Protein AF-0000000077127146 (afdb_homodimer)

Solvent-accessible surface area (backbone atoms only — not comparable to full-atom values): 12017 Å² total; per-residue (Å²): 137,88,63,46,54,37,25,29,30,29,25,38,45,61,79,62,46,81,79,39,75,65,39,70,73,31,48,22,35,30,45,26,18,51,72,52,33,74,74,42,70,41,40,28,31,21,40,48,42,69,84,71,49,92,90,61,68,54,77,29,44,38,78,46,56,24,92,69,38,70,48,94,49,59,27,28,37,33,38,68,53,30,28,45,38,14,41,83,78,22,46,75,46,76,64,45,45,59,49,69,74,52,49,55,49,44,51,53,13,40,28,55,31,42,61,100,136,89,63,46,55,38,25,28,29,29,26,39,44,61,77,64,47,81,80,40,75,67,40,69,72,32,47,23,36,29,45,24,18,52,73,52,33,74,73,41,70,42,39,29,30,22,41,47,42,70,88,70,50,92,91,61,67,53,75,29,43,37,78,46,56,24,91,68,38,69,46,92,50,57,25,28,37,33,37,69,54,30,28,44,38,14,43,83,77,22,45,76,46,76,64,46,45,57,50,69,76,53,48,55,50,44,52,53,10,40,28,56,31,40,60,100

Secondary structure (DSSP, 8-state):
----TTEEEEE---S--TTS---TTEEEEE-S-HHHHHH-SEEEEEEEES---TT---TTEEEE-GGGSS-SS-EEEEGGG-EEEEHHHHEEEEEEE--HHHHHHHHHHHHHHHT-/----TTEEEEE---S--TTS---TTEEEEE-S-HHHHHH-SEEEEEEEES---TT---TTEEEE-GGGSS-SS-EEEEGGG-EEEEHHHHEEEEEEE--HHHHHHHHHHHHHHHT-

Nearest PDB structures (foldseek):
  6l29-assembly1_B  TM=9.236E-01  e=1.640E-09  Mycobacterium tuberculosis
  7du5-assembly1_A  TM=8.954E-01  e=6.652E-10  Mycobacterium tuberculosis H37Rv
  5hk3-assembly1_A  TM=9.035E-01  e=4.278E-09  Mycobacterium tuberculosis H37Rv
  6kyt-assembly1_A  TM=8.870E-01  e=7.955E-09  Mycobacterium tuberculosis H37Rv
  6kyt-assembly2_E  TM=8.595E-01  e=7.107E-09  Mycobacterium tuberculosis H37Rv

Sequence (232 aa):
MQVRRGDIVIVDLSPTKGSEQQGTNRPCVVIQNDVGNRNSPTTIIAPFTKQYNPDNTYPFEVEVLASNTSLNQDSVADLSQIRVVDINKGVKTNIGSVPSARMAKIDTAIKTSLGLMQVRRGDIVIVDLSPTKGSEQQGTNRPCVVIQNDVGNRNSPTTIIAPFTKQYNPDNTYPFEVEVLASNTSLNQDSVADLSQIRVVDINKGVKTNIGSVPSARMAKIDTAIKTSLGL

Structure (mmCIF, N/CA/C/O backbone):
data_AF-0000000077127146-model_v1
#
loop_
_entity.id
_entity.type
_entity.pdbx_description
1 polymer 'mRNA interferase MazF'
#
loop_
_atom_site.group_PDB
_atom_site.id
_atom_site.type_symbol
_atom_site.label_atom_id
_atom_site.label_alt_id
_atom_site.label_comp_id
_atom_site.label_asym_id
_atom_site.label_entity_id
_atom_site.label_seq_id
_atom_site.pdbx_PDB_ins_code
_atom_site.Cartn_x
_atom_site.Cartn_y
_atom_site.Cartn_z
_atom_site.occupancy
_atom_site.B_iso_or_equiv
_atom_site.auth_seq_id
_atom_site.auth_comp_id
_atom_site.auth_asym_id
_atom_site.auth_atom_id
_atom_site.pdbx_PDB_model_num
ATOM 1 N N . MET A 1 1 ? -3.678 17.766 -9.977 1 86.12 1 MET A N 1
ATOM 2 C CA . MET A 1 1 ? -2.924 18.172 -8.789 1 86.12 1 MET A CA 1
ATOM 3 C C . MET A 1 1 ? -1.6 17.422 -8.711 1 86.12 1 MET A C 1
ATOM 5 O O . MET A 1 1 ? -1.514 16.25 -9.125 1 86.12 1 MET A O 1
ATOM 9 N N . GLN A 1 2 ? -0.568 18.062 -8.242 1 90.56 2 GLN A N 1
ATOM 10 C CA . GLN A 1 2 ? 0.726 17.406 -8.062 1 90.56 2 GLN A CA 1
ATOM 11 C C . GLN A 1 2 ? 0.94 17.016 -6.602 1 90.56 2 GLN A C 1
ATOM 13 O O . GLN A 1 2 ? 0.609 17.766 -5.688 1 90.56 2 GLN A O 1
ATOM 18 N N . VAL A 1 3 ? 1.374 15.75 -6.375 1 98.25 3 VAL A N 1
ATOM 19 C CA . VAL A 1 3 ? 1.693 15.305 -5.02 1 98.25 3 VAL A CA 1
ATOM 20 C C . VAL A 1 3 ? 3.164 14.898 -4.941 1 98.25 3 VAL A C 1
ATOM 22 O O . VAL A 1 3 ? 3.758 14.492 -5.945 1 98.25 3 VAL A O 1
ATOM 25 N N . ARG A 1 4 ? 3.715 15.141 -3.787 1 98.75 4 ARG A N 1
ATOM 26 C CA . ARG A 1 4 ? 5.086 14.742 -3.498 1 98.75 4 ARG A CA 1
ATOM 27 C C . ARG A 1 4 ? 5.152 13.875 -2.246 1 98.75 4 ARG A C 1
ATOM 29 O O . ARG A 1 4 ? 4.312 14 -1.353 1 98.75 4 ARG A O 1
ATOM 36 N N . ARG A 1 5 ? 6.211 13.016 -2.266 1 98.88 5 ARG A N 1
ATOM 37 C CA . ARG A 1 5 ? 6.43 12.211 -1.07 1 98.88 5 ARG A CA 1
ATOM 38 C C . ARG A 1 5 ? 6.578 13.086 0.166 1 98.88 5 ARG A C 1
ATOM 40 O O . ARG A 1 5 ? 7.297 14.094 0.139 1 98.88 5 ARG A O 1
ATOM 47 N N . GLY A 1 6 ? 5.848 12.742 1.196 1 98.88 6 GLY A N 1
ATOM 48 C CA . GLY A 1 6 ? 5.867 13.508 2.43 1 98.88 6 GLY A CA 1
ATOM 49 C C . GLY A 1 6 ? 4.715 14.492 2.537 1 98.88 6 GLY A C 1
ATOM 50 O O . GLY A 1 6 ? 4.449 15.031 3.613 1 98.88 6 GLY A O 1
ATOM 51 N N . ASP A 1 7 ? 4.02 14.797 1.418 1 98.88 7 ASP A N 1
ATOM 52 C CA . ASP A 1 7 ? 2.855 15.672 1.476 1 98.88 7 ASP A CA 1
ATOM 53 C C . ASP A 1 7 ? 1.773 15.086 2.381 1 98.88 7 ASP A C 1
ATOM 55 O O . ASP A 1 7 ? 1.595 13.867 2.439 1 98.88 7 ASP A O 1
ATOM 59 N N . ILE A 1 8 ? 1.116 15.969 3.08 1 98.88 8 ILE A N 1
ATOM 60 C CA . ILE A 1 8 ? -0.132 15.617 3.746 1 98.88 8 ILE A CA 1
ATOM 61 C C . ILE A 1 8 ? -1.315 15.984 2.854 1 98.88 8 ILE A C 1
ATOM 63 O O . ILE A 1 8 ? -1.508 17.156 2.516 1 98.88 8 ILE A O 1
ATOM 67 N N . VAL A 1 9 ? -2.129 15.031 2.504 1 98.88 9 VAL A N 1
ATOM 68 C CA . VAL A 1 9 ? -3.258 15.234 1.603 1 98.88 9 VAL A CA 1
ATOM 69 C C . VAL A 1 9 ? -4.543 14.75 2.264 1 98.88 9 VAL A C 1
ATOM 71 O O . VAL A 1 9 ? -4.512 13.836 3.098 1 98.88 9 VAL A O 1
ATOM 74 N N . ILE A 1 10 ? -5.648 15.367 1.905 1 98.81 10 ILE A N 1
ATOM 75 C CA . ILE A 1 10 ? -6.965 14.906 2.326 1 98.81 10 ILE A CA 1
ATOM 76 C C . ILE A 1 10 ? -7.535 13.953 1.275 1 98.81 10 ILE A C 1
ATOM 78 O O . ILE A 1 10 ? -7.633 14.305 0.097 1 98.81 10 ILE A O 1
ATOM 82 N N . VAL A 1 11 ? -7.895 12.805 1.737 1 98.75 11 VAL A N 1
ATOM 83 C CA . VAL A 1 11 ? -8.266 11.758 0.789 1 98.75 11 VAL A CA 1
ATOM 84 C C . VAL A 1 11 ? -9.656 11.219 1.129 1 98.75 11 VAL A C 1
ATOM 86 O O . VAL A 1 11 ? -10 11.07 2.303 1 98.75 11 VAL A O 1
ATOM 89 N N . ASP A 1 12 ? -10.438 10.953 0.098 1 97.94 12 ASP A N 1
ATOM 90 C CA . ASP A 1 12 ? -11.656 10.156 0.227 1 97.94 12 ASP A CA 1
ATOM 91 C C . ASP A 1 12 ? -11.336 8.664 0.144 1 97.94 12 ASP A C 1
ATOM 93 O O . ASP A 1 12 ? -11.164 8.117 -0.949 1 97.94 12 ASP A O 1
ATOM 97 N N . LEU A 1 13 ? -11.336 7.961 1.297 1 97.44 13 LEU A N 1
ATOM 98 C CA . LEU A 1 13 ? -10.93 6.559 1.34 1 97.44 13 LEU A CA 1
ATOM 99 C C . LEU A 1 13 ? -12.109 5.645 1.013 1 97.44 13 LEU A C 1
ATOM 101 O O . LEU A 1 13 ? -11.93 4.434 0.843 1 97.44 13 LEU A O 1
ATOM 105 N N . SER A 1 14 ? -13.234 6.211 0.799 1 94.06 14 SER A N 1
ATOM 106 C CA . SER A 1 14 ? -14.422 5.391 0.581 1 94.06 14 SER A CA 1
ATOM 107 C C . SER A 1 14 ? -14.57 5.02 -0.891 1 94.06 14 SER A C 1
ATOM 109 O O . SER A 1 14 ? -14.219 5.805 -1.773 1 94.06 14 SER A O 1
ATOM 111 N N . PRO A 1 15 ? -15.234 3.863 -1.119 1 92.94 15 PRO A N 1
ATOM 112 C CA . PRO A 1 15 ? -15.68 2.857 -0.153 1 92.94 15 PRO A CA 1
ATOM 113 C C . PRO A 1 15 ? -14.539 1.944 0.312 1 92.94 15 PRO A C 1
ATOM 115 O O . PRO A 1 15 ? -13.484 1.897 -0.321 1 92.94 15 PRO A O 1
ATOM 118 N N . THR A 1 16 ? -14.602 1.34 1.421 1 94.56 16 THR A N 1
ATOM 119 C CA . THR A 1 16 ? -13.648 0.374 1.963 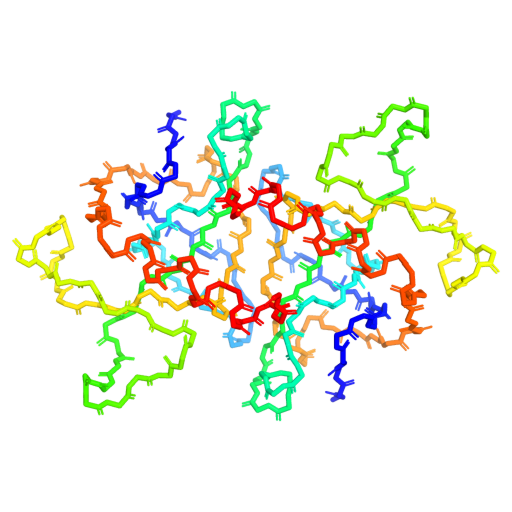1 94.56 16 THR A CA 1
ATOM 120 C C . THR A 1 16 ? -14.367 -0.884 2.438 1 94.56 16 THR A C 1
ATOM 122 O O . THR A 1 16 ? -15.602 -0.928 2.467 1 94.56 16 THR A O 1
ATOM 125 N N . LYS A 1 17 ? -13.688 -1.842 2.729 1 95.69 17 LYS A N 1
ATOM 126 C CA . LYS A 1 17 ? -14.219 -3.109 3.215 1 95.69 17 LYS A CA 1
ATOM 127 C C . LYS A 1 17 ? -13.688 -3.432 4.609 1 95.69 17 LYS A C 1
ATOM 129 O O . LYS A 1 17 ? -12.492 -3.311 4.863 1 95.69 17 LYS A O 1
ATOM 134 N N . GLY A 1 18 ? -14.609 -3.891 5.422 1 96.88 18 GLY A N 1
ATOM 135 C CA . GLY A 1 18 ? -14.219 -4.418 6.719 1 96.88 18 GLY A CA 1
ATOM 136 C C . GLY A 1 18 ? -13.328 -3.479 7.504 1 96.88 18 GLY A C 1
ATOM 137 O O . GLY A 1 18 ? -13.664 -2.307 7.695 1 96.88 18 GLY A O 1
ATOM 138 N N . SER A 1 19 ? -12.109 -3.949 7.848 1 97.81 19 SER A N 1
ATOM 139 C CA . SER A 1 19 ? -11.203 -3.238 8.75 1 97.81 19 SER A CA 1
ATOM 140 C C . SER A 1 19 ? -10.297 -2.287 7.977 1 97.81 19 SER A C 1
ATOM 142 O O . SER A 1 19 ? -9.359 -1.719 8.547 1 97.81 19 SER A O 1
ATOM 144 N N . GLU A 1 20 ? -10.367 -2.107 6.691 1 98.12 20 GLU A N 1
ATOM 145 C CA . GLU A 1 20 ? -9.68 -1.037 5.977 1 98.12 20 GLU A CA 1
ATOM 146 C C . GLU A 1 20 ? -10.086 0.334 6.504 1 98.12 20 GLU A C 1
ATOM 148 O O . GLU A 1 20 ? -11.281 0.603 6.688 1 98.12 20 GLU A O 1
ATOM 153 N N . GLN A 1 21 ? -9.125 1.13 6.723 1 97.75 21 GLN A N 1
ATOM 154 C CA . GLN A 1 21 ? -9.438 2.451 7.262 1 97.75 21 GLN A CA 1
ATOM 155 C C . GLN A 1 21 ? -10.305 3.248 6.289 1 97.75 21 GLN A C 1
ATOM 157 O O . GLN A 1 21 ? -10.062 3.236 5.078 1 97.75 21 GLN A O 1
ATOM 162 N N . GLN A 1 22 ? -11.258 3.945 6.82 1 95.81 22 GLN A N 1
ATOM 163 C CA . GLN A 1 22 ? -12.242 4.676 6.031 1 95.81 22 GLN A CA 1
ATOM 164 C C . GLN A 1 22 ? -12.211 6.168 6.352 1 95.81 22 GLN A C 1
ATOM 166 O O . GLN A 1 22 ? -11.453 6.602 7.223 1 95.81 22 GLN A O 1
ATOM 171 N N . GLY A 1 23 ? -13.086 6.922 5.617 1 95.38 23 GLY A N 1
ATOM 172 C CA . GLY A 1 23 ? -13.242 8.359 5.805 1 95.38 23 GLY A CA 1
ATOM 173 C C . GLY A 1 23 ? -13.219 9.133 4.5 1 95.38 23 GLY A C 1
ATOM 174 O O . GLY A 1 23 ? -12.344 8.914 3.656 1 95.38 23 GLY A O 1
ATOM 175 N N . THR A 1 24 ? -14.125 10.086 4.402 1 95.31 24 THR A N 1
ATOM 176 C CA . THR A 1 24 ? -14.234 10.844 3.164 1 95.31 24 THR A CA 1
ATOM 177 C C . THR A 1 24 ? -13.297 12.055 3.186 1 95.31 24 THR A C 1
ATOM 179 O O . THR A 1 24 ? -13.039 12.664 2.146 1 95.31 24 THR A O 1
ATOM 182 N N . ASN A 1 25 ? -12.797 12.406 4.297 1 97.44 25 ASN A N 1
ATOM 183 C CA . ASN A 1 25 ? -11.867 13.516 4.465 1 97.44 25 ASN A CA 1
ATOM 184 C C . ASN A 1 25 ? -10.695 13.125 5.371 1 97.44 25 ASN A C 1
ATOM 186 O O . ASN A 1 25 ? -10.383 13.844 6.32 1 97.44 25 ASN A O 1
ATOM 190 N N . ARG A 1 26 ? -10.062 12.125 5.035 1 98.31 26 ARG A N 1
ATOM 191 C CA . ARG A 1 26 ? -9.016 11.555 5.875 1 98.31 26 ARG A CA 1
ATOM 192 C C . ARG A 1 26 ? -7.648 12.125 5.512 1 98.31 26 ARG A C 1
ATOM 194 O O . ARG A 1 26 ? -7.227 12.047 4.355 1 98.31 26 ARG A O 1
ATOM 201 N N . PRO A 1 27 ? -6.945 12.75 6.465 1 98.75 27 PRO A N 1
ATOM 202 C CA . PRO A 1 27 ? -5.559 13.117 6.172 1 98.75 27 PRO A CA 1
ATOM 203 C C . PRO A 1 27 ? -4.652 11.906 5.969 1 98.75 27 PRO A C 1
ATOM 205 O O . PRO A 1 27 ? -4.754 10.922 6.707 1 98.75 27 PRO A O 1
ATOM 208 N N . CYS A 1 28 ? -3.789 11.93 4.996 1 98.94 28 CYS A N 1
ATOM 209 C CA . CYS A 1 28 ? -2.832 10.883 4.664 1 98.94 28 CYS A CA 1
ATOM 210 C C . CYS A 1 28 ? -1.472 11.477 4.316 1 98.94 28 CYS A C 1
ATOM 212 O O . CYS A 1 28 ? -1.381 12.625 3.891 1 98.94 28 CYS A O 1
ATOM 214 N N . VAL A 1 29 ? -0.513 10.742 4.527 1 98.94 29 VAL A N 1
ATOM 215 C CA . VAL A 1 29 ? 0.812 11.141 4.059 1 98.94 29 VAL A CA 1
ATOM 216 C C . VAL A 1 29 ? 1.152 10.383 2.777 1 98.94 29 VAL A C 1
ATOM 218 O O . VAL A 1 29 ? 0.926 9.172 2.684 1 98.94 29 VAL A O 1
ATOM 221 N N . VAL A 1 30 ? 1.628 11.102 1.795 1 99 30 VAL A N 1
ATOM 222 C CA . VAL A 1 30 ? 2.098 10.492 0.556 1 99 30 VAL A CA 1
ATOM 223 C C . VAL A 1 30 ? 3.439 9.797 0.793 1 99 30 VAL A C 1
ATOM 225 O O . VAL A 1 30 ? 4.387 10.43 1.272 1 99 30 VAL A O 1
ATOM 228 N N . ILE A 1 31 ? 3.49 8.508 0.367 1 98.94 31 ILE A N 1
ATOM 229 C CA . ILE A 1 31 ? 4.73 7.797 0.652 1 98.94 31 ILE A CA 1
ATOM 230 C C . ILE A 1 31 ? 5.316 7.234 -0.643 1 98.94 31 ILE A C 1
ATOM 232 O O . ILE A 1 31 ? 6.395 6.641 -0.638 1 98.94 31 ILE A O 1
ATOM 236 N N . GLN A 1 32 ? 4.688 7.383 -1.82 1 98.94 32 GLN A N 1
ATOM 237 C CA . GLN A 1 32 ? 5.242 7.008 -3.115 1 98.94 32 GLN A CA 1
ATOM 238 C C . GLN A 1 32 ? 6.402 7.918 -3.502 1 98.94 32 GLN A C 1
ATOM 240 O O . GLN A 1 32 ? 6.367 9.125 -3.236 1 98.94 32 GLN A O 1
ATOM 245 N N . ASN A 1 33 ? 7.391 7.34 -4.152 1 98.81 33 ASN A N 1
ATOM 246 C CA . ASN A 1 33 ? 8.516 8.148 -4.625 1 98.81 33 ASN A CA 1
ATOM 247 C C . ASN A 1 33 ? 8.055 9.211 -5.621 1 98.81 33 ASN A C 1
ATOM 249 O O . ASN A 1 33 ? 7.004 9.07 -6.242 1 98.81 33 ASN A O 1
ATOM 253 N N . ASP A 1 34 ? 8.922 10.219 -5.859 1 98.62 34 ASP A N 1
ATOM 254 C CA . ASP A 1 34 ? 8.469 11.383 -6.617 1 98.62 34 ASP A CA 1
ATOM 255 C C . ASP A 1 34 ? 8.555 11.117 -8.125 1 98.62 34 ASP A C 1
ATOM 257 O O . ASP A 1 34 ? 7.891 11.797 -8.914 1 98.62 34 ASP A O 1
ATOM 261 N N . VAL A 1 35 ? 9.445 10.273 -8.602 1 98.44 35 VAL A N 1
ATOM 262 C CA . VAL A 1 35 ? 9.414 9.891 -10.008 1 98.44 35 VAL A CA 1
ATOM 263 C C . VAL A 1 35 ? 8.055 9.289 -10.352 1 98.44 35 VAL A C 1
ATOM 265 O O . VAL A 1 35 ? 7.441 9.656 -11.359 1 98.44 35 VAL A O 1
ATOM 268 N N . GLY A 1 36 ? 7.535 8.328 -9.492 1 98.44 36 GLY A N 1
ATOM 269 C CA . GLY A 1 36 ? 6.199 7.781 -9.672 1 98.44 36 GLY A CA 1
ATOM 270 C C . GLY A 1 36 ? 5.109 8.828 -9.578 1 98.44 36 GLY A C 1
ATOM 271 O O . GLY A 1 36 ? 4.195 8.859 -10.406 1 98.44 36 GLY A O 1
ATOM 272 N N . ASN A 1 37 ? 5.219 9.672 -8.586 1 98.75 37 ASN A N 1
ATOM 273 C CA . ASN A 1 37 ? 4.211 10.711 -8.391 1 98.75 37 ASN A CA 1
ATOM 274 C C . ASN A 1 37 ? 4.098 11.617 -9.609 1 98.75 37 ASN A C 1
ATOM 276 O O . ASN A 1 37 ? 3.01 12.094 -9.938 1 98.75 37 ASN A O 1
ATOM 280 N N . ARG A 1 38 ? 5.137 11.859 -10.297 1 98 38 ARG A N 1
ATOM 281 C CA . ARG A 1 38 ? 5.145 12.758 -11.445 1 98 38 ARG A CA 1
ATOM 282 C C . ARG A 1 38 ? 4.613 12.062 -12.695 1 98 38 ARG A C 1
ATOM 284 O O . ARG A 1 38 ? 4.16 12.719 -13.633 1 98 38 ARG A O 1
ATOM 291 N N . ASN A 1 39 ? 4.668 10.773 -12.734 1 97.56 39 ASN A N 1
ATOM 292 C CA . ASN A 1 39 ? 4.438 10.086 -14 1 97.56 39 ASN A CA 1
ATOM 293 C C . ASN A 1 39 ? 3.225 9.164 -13.93 1 97.56 39 ASN A C 1
ATOM 295 O O . ASN A 1 39 ? 2.889 8.492 -14.906 1 97.56 39 ASN A O 1
ATOM 299 N N . SER A 1 40 ? 2.607 9.109 -12.836 1 97.94 40 SER A N 1
ATOM 300 C CA . SER A 1 40 ? 1.499 8.18 -12.641 1 97.94 40 SER A CA 1
ATOM 301 C C . SER A 1 40 ? 0.226 8.914 -12.234 1 97.94 40 SER A C 1
ATOM 303 O O . SER A 1 40 ? 0.284 9.938 -11.539 1 97.94 40 SER A O 1
ATOM 305 N N . PRO A 1 41 ? -0.878 8.406 -12.648 1 98.31 41 PRO A N 1
ATOM 306 C CA . PRO A 1 41 ? -2.15 8.977 -12.195 1 98.31 41 PRO A CA 1
ATOM 307 C C . PRO A 1 41 ? -2.508 8.57 -10.766 1 98.31 41 PRO A C 1
ATOM 309 O O . PRO A 1 41 ? -3.512 9.039 -10.227 1 98.31 41 PRO A O 1
ATOM 312 N N . THR A 1 42 ? -1.759 7.656 -10.125 1 98.69 42 THR A N 1
ATOM 313 C CA . THR A 1 42 ? -2.002 7.215 -8.758 1 98.69 42 THR A CA 1
ATOM 314 C C . THR A 1 42 ? -0.829 7.582 -7.855 1 98.69 42 THR A C 1
ATOM 316 O O . THR A 1 42 ? 0.232 7.98 -8.336 1 98.69 42 THR A O 1
ATOM 319 N N . THR A 1 43 ? -1.045 7.562 -6.613 1 98.94 43 THR A N 1
ATOM 320 C CA . THR A 1 43 ? -0.007 7.641 -5.594 1 98.94 43 THR A CA 1
ATOM 321 C C . THR A 1 43 ? -0.292 6.66 -4.457 1 98.94 43 THR A C 1
ATOM 323 O O . THR A 1 43 ? -1.379 6.082 -4.387 1 98.94 43 THR A O 1
ATOM 326 N N . ILE A 1 44 ? 0.679 6.41 -3.643 1 98.94 44 ILE A N 1
ATOM 327 C CA . ILE A 1 44 ? 0.52 5.547 -2.477 1 98.94 44 ILE A CA 1
ATOM 328 C C . ILE A 1 44 ? 0.554 6.391 -1.204 1 98.94 44 ILE A C 1
ATOM 330 O O . ILE A 1 44 ? 1.417 7.258 -1.05 1 98.94 44 ILE A O 1
ATOM 334 N N . ILE A 1 45 ? -0.385 6.129 -0.312 1 99 45 ILE A N 1
ATOM 335 C CA . ILE A 1 45 ? -0.525 6.949 0.886 1 99 45 ILE A CA 1
ATOM 336 C C . ILE A 1 45 ? -0.609 6.051 2.119 1 99 45 ILE A C 1
ATOM 338 O O . ILE A 1 45 ? -0.797 4.836 1.999 1 99 45 ILE A O 1
ATOM 342 N N . ALA A 1 46 ? -0.403 6.629 3.217 1 98.94 46 ALA A N 1
ATOM 343 C CA . ALA A 1 46 ? -0.746 6.059 4.52 1 98.94 46 ALA A CA 1
ATOM 344 C C . ALA A 1 46 ? -1.655 7 5.305 1 98.94 46 ALA A C 1
ATOM 346 O O . ALA A 1 46 ? -1.375 8.195 5.414 1 98.94 46 ALA A O 1
ATOM 347 N N . PRO A 1 47 ? -2.713 6.516 5.891 1 98.88 47 PRO A N 1
ATOM 348 C CA . PRO A 1 47 ? -3.652 7.391 6.594 1 98.88 47 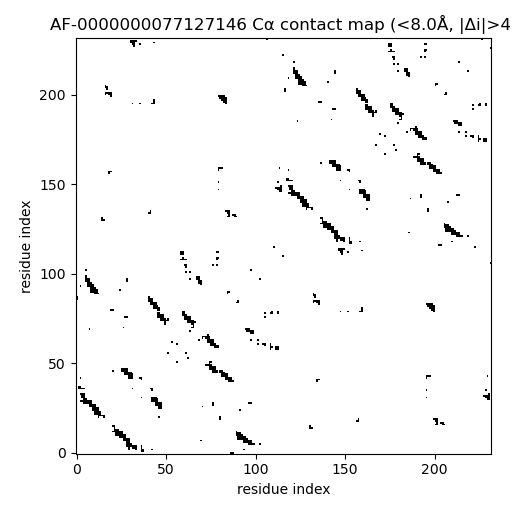PRO A CA 1
ATOM 349 C C . PRO A 1 47 ? -3.172 7.77 7.992 1 98.88 47 PRO A C 1
ATOM 351 O O . PRO A 1 47 ? -2.461 6.992 8.641 1 98.88 47 PRO A O 1
ATOM 354 N N . PHE A 1 48 ? -3.562 8.938 8.383 1 98.62 48 PHE A N 1
ATOM 355 C CA . PHE A 1 48 ? -3.42 9.352 9.773 1 98.62 48 PHE A CA 1
ATOM 356 C C . PHE A 1 48 ? -4.66 8.977 10.578 1 98.62 48 PHE A C 1
ATOM 358 O O . PHE A 1 48 ? -5.773 8.992 10.055 1 98.62 48 PHE A O 1
ATOM 365 N N . THR A 1 49 ? -4.488 8.633 11.805 1 96.88 49 THR A N 1
ATOM 366 C CA . THR A 1 49 ? -5.598 8.453 12.742 1 96.88 49 THR A CA 1
ATOM 367 C C . THR A 1 49 ? -5.305 9.156 14.062 1 96.88 49 THR A C 1
ATOM 369 O O . THR A 1 49 ? -4.152 9.227 14.5 1 96.88 49 THR A O 1
ATOM 372 N N . LYS A 1 50 ? -6.301 9.742 14.625 1 95.44 50 LYS A N 1
ATOM 373 C CA . LYS A 1 50 ? -6.188 10.398 15.922 1 95.44 50 LYS A CA 1
ATOM 374 C C . LYS A 1 50 ? -6.434 9.414 17.062 1 95.44 50 LYS A C 1
ATOM 376 O O . LYS A 1 50 ? -6.281 9.758 18.234 1 95.44 50 LYS A O 1
ATOM 381 N N . GLN A 1 51 ? -6.887 8.266 16.688 1 92.12 51 GLN A N 1
ATOM 382 C CA . GLN A 1 51 ? -7.188 7.234 17.672 1 92.12 51 GLN A CA 1
ATOM 383 C C . GLN A 1 51 ? -5.965 6.367 17.953 1 92.12 51 GLN A C 1
ATOM 385 O O . GLN A 1 51 ? -5.816 5.289 17.375 1 92.12 51 GLN A O 1
ATOM 390 N N . TYR A 1 52 ? -5.082 6.816 18.812 1 92 52 TYR A N 1
ATOM 391 C CA . TYR A 1 52 ? -3.889 6.074 19.203 1 92 52 TYR A CA 1
ATOM 392 C C . TYR A 1 52 ? -3.494 6.387 20.641 1 92 52 TYR A C 1
ATOM 394 O O . TYR A 1 52 ? -3.992 7.348 21.234 1 92 52 TYR A O 1
ATOM 402 N N . ASN A 1 53 ? -2.756 5.48 21.219 1 92.62 53 ASN A N 1
ATOM 403 C CA . ASN A 1 53 ? -2.146 5.711 22.516 1 92.62 53 ASN A CA 1
ATOM 404 C C . ASN A 1 53 ? -0.727 6.254 22.391 1 92.62 53 ASN A C 1
ATOM 406 O O . ASN A 1 53 ? 0.19 5.523 22.016 1 92.62 53 ASN A O 1
ATOM 410 N N . PRO A 1 54 ? -0.512 7.477 22.797 1 88.44 54 PRO A N 1
ATOM 411 C CA . PRO A 1 54 ? 0.802 8.102 22.625 1 88.44 54 PRO A CA 1
ATOM 412 C C . PRO A 1 54 ? 1.907 7.371 23.375 1 88.44 54 PRO A C 1
ATOM 414 O O . PRO A 1 54 ? 3.074 7.434 22.984 1 88.44 54 PRO A O 1
ATOM 417 N N . ASP A 1 55 ? 1.519 6.699 24.391 1 91.56 55 ASP A N 1
ATOM 418 C CA . ASP A 1 55 ? 2.514 6.027 25.219 1 91.56 55 ASP A CA 1
ATOM 419 C C . ASP A 1 55 ? 2.787 4.613 24.719 1 91.56 55 ASP A C 1
ATOM 421 O O . ASP A 1 55 ? 3.676 3.928 25.234 1 91.56 55 ASP A O 1
ATOM 425 N N . ASN A 1 56 ? 2.086 4.258 23.719 1 93.06 56 ASN A N 1
ATOM 426 C CA . ASN A 1 56 ? 2.189 2.881 23.25 1 93.06 56 ASN A CA 1
ATOM 427 C C . ASN A 1 56 ? 1.826 2.764 21.781 1 93.06 56 ASN A C 1
ATOM 429 O O . ASN A 1 56 ? 0.787 2.201 21.438 1 93.06 56 ASN A O 1
ATOM 433 N N . THR A 1 57 ? 2.686 3.193 20.953 1 94 57 THR A N 1
ATOM 434 C CA . THR A 1 57 ? 2.447 3.053 19.531 1 94 57 THR A CA 1
ATOM 435 C C . THR A 1 57 ? 3.107 1.784 19 1 94 57 THR A C 1
ATOM 437 O O . THR A 1 57 ? 4.082 1.297 19.562 1 94 57 THR A O 1
ATOM 440 N N . TYR A 1 58 ? 2.578 1.236 18.047 1 96.25 58 TYR A N 1
ATOM 441 C CA . TYR A 1 58 ? 3.168 0.086 17.375 1 96.25 58 TYR A CA 1
ATOM 442 C C . TYR A 1 58 ? 4.344 0.51 16.5 1 96.25 58 TYR A C 1
ATOM 444 O O . TYR A 1 58 ? 4.441 1.673 16.109 1 96.25 58 TYR A O 1
ATOM 452 N N . PRO A 1 59 ? 5.219 -0.43 16.156 1 97.19 59 PRO A N 1
ATOM 453 C CA . PRO A 1 59 ? 6.383 -0.096 15.336 1 97.19 59 PRO A CA 1
ATOM 454 C C . PRO A 1 59 ? 6 0.371 13.93 1 97.19 59 PRO A C 1
ATOM 456 O O . PRO A 1 59 ? 6.812 0.987 13.234 1 97.19 59 PRO A O 1
ATOM 459 N N . PHE A 1 60 ? 4.797 0.112 13.469 1 98.19 60 PHE A N 1
ATOM 460 C CA . PHE A 1 60 ? 4.352 0.517 12.141 1 98.19 60 PHE A CA 1
ATOM 461 C C . PHE A 1 60 ? 3.566 1.821 12.211 1 98.19 60 PHE A C 1
ATOM 463 O O . PHE A 1 60 ? 2.916 2.211 11.242 1 98.19 60 PHE A O 1
ATOM 470 N N . GLU A 1 61 ? 3.588 2.455 13.383 1 98.38 61 GLU A N 1
ATOM 471 C CA . GLU A 1 61 ? 2.922 3.738 13.586 1 98.38 61 GLU A CA 1
ATOM 472 C C . GLU A 1 61 ? 3.932 4.844 13.883 1 98.38 61 GLU A C 1
ATOM 474 O O . GLU A 1 61 ? 4.906 4.625 14.602 1 98.38 61 GLU A O 1
ATOM 479 N N . VAL A 1 62 ? 3.699 5.992 13.273 1 98.44 62 VAL A N 1
ATOM 480 C CA . VAL A 1 62 ? 4.57 7.137 13.516 1 98.44 62 VAL A CA 1
ATOM 481 C C . VAL A 1 62 ? 3.734 8.352 13.922 1 98.44 62 VAL A C 1
ATOM 483 O O . VAL A 1 62 ? 2.881 8.805 13.156 1 98.44 62 VAL A O 1
ATOM 486 N N . GLU A 1 63 ? 4.023 8.875 15.094 1 97.69 63 GLU A N 1
ATOM 487 C CA . GLU A 1 63 ? 3.334 10.07 15.562 1 97.69 63 GLU A CA 1
ATOM 488 C C . GLU A 1 63 ? 3.812 11.312 14.812 1 97.69 63 GLU A C 1
ATOM 490 O O . GLU A 1 63 ? 5.016 11.484 14.594 1 97.69 63 GLU A O 1
ATOM 495 N N . VAL A 1 64 ? 2.893 12.086 14.375 1 97.81 64 VAL A N 1
ATOM 496 C CA . VAL A 1 64 ? 3.139 13.398 13.789 1 97.81 64 VAL A CA 1
ATOM 497 C C . VAL A 1 64 ? 2.344 14.461 14.547 1 97.81 64 VAL A C 1
ATOM 499 O O . VAL A 1 64 ? 1.118 14.367 14.656 1 97.81 64 VAL A O 1
ATOM 502 N N . LEU A 1 65 ? 3.043 15.43 14.992 1 96.88 65 LEU A N 1
ATOM 503 C CA . LEU A 1 65 ? 2.432 16.422 15.875 1 96.88 65 LEU A CA 1
ATOM 504 C C . LEU A 1 65 ? 1.772 17.531 15.062 1 96.88 65 LEU A C 1
ATOM 506 O O . LEU A 1 65 ? 2.316 17.969 14.047 1 96.88 65 LEU A O 1
ATOM 510 N N . ALA A 1 66 ? 0.636 18.016 15.578 1 97.25 66 ALA A N 1
ATOM 511 C CA . ALA A 1 66 ? -0.089 19.109 14.945 1 97.25 66 ALA A CA 1
ATOM 512 C C . ALA A 1 66 ? 0.723 20.406 14.992 1 97.25 66 ALA A C 1
ATOM 514 O O . ALA A 1 66 ? 0.595 21.25 14.109 1 97.25 66 ALA A O 1
ATOM 515 N N . SER A 1 67 ? 1.59 20.578 15.953 1 96.75 67 SER A N 1
ATOM 516 C CA . SER A 1 67 ? 2.361 21.797 16.156 1 96.75 67 SER A CA 1
ATOM 517 C C . SER A 1 67 ? 3.33 22.047 15.008 1 96.75 67 SER A C 1
ATOM 519 O O . SER A 1 67 ? 3.736 23.188 14.758 1 96.75 67 SER A O 1
ATOM 521 N N . ASN A 1 68 ? 3.645 21.031 14.266 1 95.38 68 ASN A N 1
ATOM 522 C CA . ASN A 1 68 ? 4.652 21.172 13.219 1 95.38 68 ASN A CA 1
ATOM 523 C C . ASN A 1 68 ? 4.105 20.766 11.852 1 95.38 68 ASN A C 1
ATOM 525 O O . ASN A 1 68 ? 4.871 20.438 10.945 1 95.38 68 ASN A O 1
ATOM 529 N N . THR A 1 69 ? 2.811 20.656 11.812 1 97.69 69 THR A N 1
ATOM 530 C CA . THR A 1 69 ? 2.188 20.266 10.555 1 97.69 69 THR A CA 1
ATOM 531 C C . THR A 1 69 ? 0.844 20.953 10.375 1 97.69 69 THR A C 1
ATOM 533 O O . THR A 1 69 ? 0.448 21.781 11.195 1 97.69 69 THR A O 1
ATOM 536 N N . SER A 1 70 ? 0.209 20.672 9.234 1 97.69 70 SER A N 1
ATOM 537 C CA . SER A 1 70 ? -1.105 21.234 8.93 1 97.69 70 SER A CA 1
ATOM 538 C C . SER A 1 70 ? -2.219 20.375 9.539 1 97.69 70 SER A C 1
ATOM 540 O O . SER A 1 70 ? -3.402 20.656 9.336 1 97.69 70 SER A O 1
ATOM 542 N N . LEU A 1 71 ? -1.891 19.359 10.297 1 98.12 71 LEU A N 1
ATOM 543 C CA . LEU A 1 71 ? -2.895 18.547 10.969 1 98.12 71 LEU A CA 1
ATOM 544 C C . LEU A 1 71 ? -3.559 19.312 12.102 1 98.12 71 LEU A C 1
ATOM 546 O O . LEU A 1 71 ? -2.912 20.125 12.758 1 98.12 71 LEU A O 1
ATOM 550 N N . ASN A 1 72 ? -4.766 19.078 12.289 1 96.81 72 ASN A N 1
ATOM 551 C CA . ASN A 1 72 ? -5.496 19.812 13.312 1 96.81 72 ASN A CA 1
ATOM 552 C C . ASN A 1 72 ? -5.324 19.188 14.688 1 96.81 72 ASN A C 1
ATOM 554 O O . ASN A 1 72 ? -5.641 19.812 15.703 1 96.81 72 ASN A O 1
ATOM 558 N N . GLN A 1 73 ? -4.836 18 14.711 1 97.12 73 GLN A N 1
ATOM 559 C CA . GLN A 1 73 ? -4.574 17.266 15.945 1 97.12 73 GLN A CA 1
ATOM 560 C C . GLN A 1 73 ? -3.389 16.328 15.789 1 97.12 73 GLN A C 1
ATOM 562 O O . GLN A 1 73 ? -3.133 15.812 14.695 1 97.12 73 GLN A O 1
ATOM 567 N N . ASP A 1 74 ? -2.703 16.109 16.969 1 97.56 74 ASP A N 1
ATOM 568 C CA . ASP A 1 74 ? -1.684 15.062 16.953 1 97.56 74 ASP A CA 1
ATOM 569 C C . ASP A 1 74 ? -2.264 13.742 16.453 1 97.56 74 ASP A C 1
ATOM 571 O O . ASP A 1 74 ? -3.348 13.336 16.875 1 97.56 74 ASP A O 1
ATOM 575 N N . SER A 1 75 ? -1.556 13.164 15.547 1 98 75 SER A N 1
ATOM 576 C CA . SER A 1 75 ? -2.039 11.953 14.891 1 98 75 SER A CA 1
ATOM 577 C C . SER A 1 75 ? -0.904 10.961 14.656 1 98 75 SER A C 1
ATOM 579 O O . SER A 1 75 ? 0.267 11.297 14.852 1 98 75 SER A O 1
ATOM 581 N N . VAL A 1 76 ? -1.248 9.773 14.305 1 98.12 76 VAL A N 1
ATOM 582 C CA . VAL A 1 76 ? -0.263 8.766 13.922 1 98.12 76 VAL A CA 1
ATOM 583 C C . VAL A 1 76 ? -0.509 8.312 12.484 1 98.12 76 VAL A C 1
ATOM 585 O O . VAL A 1 76 ? -1.651 8.062 12.094 1 98.12 76 VAL A O 1
ATOM 588 N N . ALA A 1 77 ? 0.542 8.328 11.703 1 98.69 77 ALA A N 1
ATOM 589 C CA . ALA A 1 77 ? 0.495 7.641 10.422 1 98.69 77 ALA A CA 1
ATOM 590 C C . ALA A 1 77 ? 0.532 6.125 10.602 1 98.69 77 ALA A C 1
ATOM 592 O O . ALA A 1 77 ? 1.423 5.598 11.273 1 98.69 77 ALA A O 1
ATOM 593 N N . ASP A 1 78 ? -0.424 5.477 10.07 1 98.69 78 ASP A N 1
ATOM 594 C CA . ASP A 1 78 ? -0.51 4.027 10.211 1 98.69 78 ASP A CA 1
ATOM 595 C C . ASP A 1 78 ? -0.027 3.324 8.945 1 98.69 78 ASP A C 1
ATOM 597 O O . ASP A 1 78 ? -0.757 3.248 7.953 1 98.69 78 ASP A O 1
ATOM 601 N N . LEU A 1 79 ? 1.166 2.717 8.977 1 98.88 79 LEU A N 1
ATOM 602 C CA . LEU A 1 79 ? 1.806 2.152 7.793 1 98.88 79 LEU A CA 1
ATOM 603 C C . LEU A 1 79 ? 1.359 0.71 7.57 1 98.88 79 LEU A C 1
ATOM 605 O O . LEU A 1 79 ? 1.749 0.081 6.582 1 98.88 79 LEU A O 1
ATOM 609 N N . SER A 1 80 ? 0.471 0.19 8.391 1 98.75 80 SER A N 1
ATOM 610 C CA . SER A 1 80 ? -0.182 -1.084 8.102 1 98.75 80 SER A CA 1
ATOM 611 C C . SER A 1 80 ? -1.39 -0.894 7.195 1 98.75 80 SER A C 1
ATOM 613 O O . SER A 1 80 ? -1.955 -1.868 6.691 1 98.75 80 SER A O 1
ATOM 615 N N . GLN A 1 81 ? -1.788 0.355 6.945 1 98.81 81 GLN A N 1
ATOM 616 C CA . GLN A 1 81 ? -2.963 0.684 6.145 1 98.81 81 GLN A CA 1
ATOM 617 C C . GLN A 1 81 ? -2.568 1.401 4.855 1 98.81 81 GLN A C 1
ATOM 619 O O . GLN A 1 81 ? -3.346 2.193 4.316 1 98.81 81 GLN A O 1
ATOM 624 N N . ILE A 1 82 ? -1.379 1.151 4.387 1 98.88 82 ILE A N 1
ATOM 625 C CA . ILE A 1 82 ? -0.91 1.787 3.158 1 98.88 82 ILE A CA 1
ATOM 626 C C . ILE A 1 82 ? -1.815 1.393 1.994 1 98.88 82 ILE A C 1
ATOM 628 O O . ILE A 1 82 ? -2.221 0.233 1.88 1 98.88 82 ILE A O 1
ATOM 632 N N . ARG A 1 83 ? -2.018 2.377 1.111 1 98.75 83 ARG A N 1
ATOM 633 C CA . ARG A 1 83 ? -2.768 1.972 -0.073 1 98.75 83 ARG A CA 1
ATOM 634 C C . ARG A 1 83 ? -2.576 2.971 -1.21 1 98.75 83 ARG A C 1
ATOM 636 O O . ARG A 1 83 ? -2.352 4.156 -0.968 1 98.75 83 ARG A O 1
ATOM 643 N N . VAL A 1 84 ? -2.717 2.479 -2.422 1 98.94 84 VAL A N 1
ATOM 644 C CA . VAL A 1 84 ? -2.721 3.305 -3.623 1 98.94 84 VAL A CA 1
ATOM 645 C C . VAL A 1 84 ? -4.051 4.047 -3.734 1 98.94 84 VAL A C 1
ATOM 647 O O . VAL A 1 84 ? -5.094 3.533 -3.326 1 98.94 84 VAL A O 1
ATOM 650 N N . VAL A 1 85 ? -4.039 5.266 -4.25 1 98.69 85 VAL A N 1
ATOM 651 C CA . VAL A 1 85 ? -5.238 6.023 -4.582 1 98.69 85 VAL A CA 1
ATOM 652 C C . VAL A 1 85 ? -5.043 6.75 -5.91 1 98.69 85 VAL A C 1
ATOM 654 O O . VAL A 1 85 ? -3.928 7.156 -6.242 1 98.69 85 VAL A O 1
ATOM 657 N N . ASP A 1 86 ? -6.125 6.84 -6.648 1 98.56 86 ASP A N 1
ATOM 658 C CA . ASP A 1 86 ? -6.113 7.742 -7.793 1 98.56 86 ASP A CA 1
ATOM 659 C C . ASP A 1 86 ? -5.969 9.195 -7.344 1 98.56 86 ASP A C 1
ATOM 661 O O . ASP A 1 86 ? -6.715 9.664 -6.484 1 98.56 86 ASP A O 1
ATOM 665 N N . ILE A 1 87 ? -5.082 9.852 -7.953 1 98.62 87 ILE A N 1
ATOM 666 C CA . ILE A 1 87 ? -4.793 11.203 -7.484 1 98.62 87 ILE A CA 1
ATOM 667 C C . ILE A 1 87 ? -5.996 12.109 -7.75 1 98.62 87 ILE A C 1
ATOM 669 O O . ILE A 1 87 ? -6.469 12.805 -6.848 1 98.62 87 ILE A O 1
ATOM 673 N N . ASN A 1 88 ? -6.594 12.086 -8.891 1 97.75 88 ASN A N 1
ATOM 674 C CA . ASN A 1 88 ? -7.668 12.992 -9.273 1 97.75 88 ASN A CA 1
ATOM 675 C C . ASN A 1 88 ? -8.992 12.602 -8.625 1 97.75 88 ASN A C 1
ATOM 677 O O . ASN A 1 88 ? -9.797 13.469 -8.273 1 97.75 88 ASN A O 1
ATOM 681 N N . LYS A 1 89 ? -9.18 11.336 -8.398 1 97.06 89 LYS A N 1
ATOM 682 C CA . LYS A 1 89 ? -10.469 10.883 -7.895 1 97.06 89 LYS A CA 1
ATOM 683 C C . LYS A 1 89 ? -10.445 10.719 -6.375 1 97.06 89 LYS A C 1
ATOM 685 O O . LYS A 1 89 ? -11.492 10.719 -5.727 1 97.06 89 LYS A O 1
ATOM 690 N N . GLY A 1 90 ? -9.234 10.578 -5.828 1 97.12 90 GLY A N 1
ATOM 691 C CA . GLY A 1 90 ? -9.156 10.25 -4.414 1 97.12 90 GLY A CA 1
ATOM 692 C C . GLY A 1 90 ? -8.625 11.391 -3.562 1 97.12 90 GLY A C 1
ATOM 693 O O . GLY A 1 90 ? -9.016 11.547 -2.404 1 97.12 90 GLY A O 1
ATOM 694 N N . VAL A 1 91 ? -7.723 12.156 -4.117 1 98.44 91 VAL A N 1
ATOM 695 C CA . VAL A 1 91 ? -7.082 13.219 -3.35 1 98.44 91 VAL A CA 1
ATOM 696 C C . VAL A 1 91 ? -7.875 14.516 -3.496 1 98.44 91 VAL A C 1
ATOM 698 O O . VAL A 1 91 ? -8.078 15.008 -4.609 1 98.44 91 VAL A O 1
ATOM 701 N N . LYS A 1 92 ? -8.258 15.062 -2.453 1 98.12 92 LYS A N 1
ATOM 702 C CA . LYS A 1 92 ? -9.094 16.266 -2.473 1 98.12 92 LYS A CA 1
ATOM 703 C C . LYS A 1 92 ? -8.242 17.516 -2.408 1 98.12 92 LYS A C 1
ATOM 705 O O . LYS A 1 92 ? -8.484 18.484 -3.15 1 98.12 92 LYS A O 1
ATOM 710 N N . THR A 1 93 ? -7.336 17.516 -1.523 1 98.12 93 THR A N 1
ATOM 711 C CA . THR A 1 93 ? -6.516 18.703 -1.34 1 98.12 93 THR A CA 1
ATOM 712 C C . THR A 1 93 ? -5.18 18.344 -0.689 1 98.12 93 THR A C 1
ATOM 714 O O . THR A 1 93 ? -5.066 17.312 -0.022 1 98.12 93 THR A O 1
ATOM 717 N N . ASN A 1 94 ? -4.137 19 -1.004 1 98.5 94 ASN A N 1
ATOM 718 C CA . ASN A 1 94 ? -2.838 18.969 -0.341 1 98.5 94 ASN A CA 1
ATOM 719 C C . ASN A 1 94 ? -2.721 20.062 0.718 1 98.5 94 ASN A C 1
ATOM 721 O O . ASN A 1 94 ? -2.844 21.25 0.407 1 98.5 94 ASN A O 1
ATOM 725 N N . ILE A 1 95 ? -2.473 19.672 1.922 1 98.25 95 ILE A N 1
ATOM 726 C CA . ILE A 1 95 ? -2.594 20.672 2.973 1 98.25 95 ILE A CA 1
ATOM 727 C C . ILE A 1 95 ? -1.225 20.938 3.598 1 98.25 95 ILE A C 1
ATOM 729 O O . ILE A 1 95 ? -1.111 21.688 4.57 1 98.25 95 ILE A O 1
ATOM 733 N N . GLY A 1 96 ? -0.182 20.297 3.141 1 98.06 96 GLY A N 1
ATOM 734 C CA . GLY A 1 96 ? 1.147 20.5 3.693 1 98.06 96 GLY A CA 1
ATOM 735 C C . GLY A 1 96 ? 2.027 19.266 3.592 1 98.06 96 GLY A C 1
ATOM 736 O O . GLY A 1 96 ? 1.895 18.484 2.652 1 98.06 96 GLY A O 1
ATOM 737 N N . SER A 1 97 ? 3.055 19.234 4.535 1 98.69 97 SER A N 1
ATOM 738 C CA . SER A 1 97 ? 3.998 18.125 4.492 1 98.69 97 SER A CA 1
ATOM 739 C C . SER A 1 97 ? 4.465 17.75 5.891 1 98.69 97 SER A C 1
ATOM 741 O O . SER A 1 97 ? 4.422 18.562 6.812 1 98.69 97 SER A O 1
ATOM 743 N N . VAL A 1 98 ? 4.809 16.516 5.961 1 98.5 98 VAL A N 1
ATOM 744 C CA . VAL A 1 98 ? 5.43 16.031 7.184 1 98.5 98 VAL A CA 1
ATOM 745 C C . VAL A 1 98 ? 6.883 16.484 7.25 1 98.5 98 VAL A C 1
ATOM 747 O O . VAL A 1 98 ? 7.586 16.5 6.238 1 98.5 98 VAL A O 1
ATOM 750 N N . PRO A 1 99 ? 7.332 16.844 8.484 1 97.5 99 PRO A N 1
ATOM 751 C CA . PRO A 1 99 ? 8.75 17.188 8.617 1 97.5 99 PRO A CA 1
ATOM 752 C C . PRO A 1 99 ? 9.672 16.047 8.195 1 97.5 99 PRO A C 1
ATOM 754 O O . PRO A 1 99 ? 9.352 14.875 8.422 1 97.5 99 PRO A O 1
ATOM 757 N N . SER A 1 100 ? 10.906 16.375 7.664 1 96.5 100 SER A N 1
ATOM 758 C CA . SER A 1 100 ? 11.852 15.398 7.141 1 96.5 100 SER A CA 1
ATOM 759 C C . SER A 1 100 ? 12.242 14.383 8.211 1 96.5 100 SER A C 1
ATOM 761 O O . SER A 1 100 ? 12.406 13.203 7.914 1 96.5 100 SER A O 1
ATOM 763 N N . ALA A 1 101 ? 12.398 14.875 9.398 1 96.5 101 ALA A N 1
ATOM 764 C CA . ALA A 1 101 ? 12.781 13.984 10.492 1 96.5 101 ALA A CA 1
ATOM 765 C C . ALA A 1 101 ? 11.703 12.922 10.727 1 96.5 101 ALA A C 1
ATOM 767 O O . ALA A 1 101 ? 12.016 11.781 11.062 1 96.5 101 ALA A O 1
ATOM 768 N N . ARG A 1 102 ? 10.5 13.289 10.547 1 97.62 102 ARG A N 1
ATOM 769 C CA . ARG A 1 102 ? 9.414 12.336 10.742 1 97.62 102 ARG A CA 1
ATOM 770 C C . ARG A 1 102 ? 9.297 11.398 9.547 1 97.62 102 ARG A C 1
ATOM 772 O O . ARG A 1 102 ? 8.945 10.227 9.711 1 97.62 102 ARG A O 1
ATOM 779 N N . MET A 1 103 ? 9.68 11.898 8.367 1 98.56 103 MET A N 1
ATOM 780 C CA . MET A 1 103 ? 9.68 11.023 7.199 1 98.56 103 MET A CA 1
ATOM 781 C C . MET A 1 103 ? 10.68 9.883 7.375 1 98.56 103 MET A C 1
ATOM 783 O O . MET A 1 103 ? 10.438 8.766 6.906 1 98.56 103 MET A O 1
ATOM 787 N N . ALA A 1 104 ? 11.758 10.156 8 1 98.62 104 ALA A N 1
ATOM 788 C CA . ALA A 1 104 ? 12.734 9.094 8.266 1 98.62 104 ALA A CA 1
ATOM 789 C C . ALA A 1 104 ? 12.125 8 9.148 1 98.62 104 ALA A C 1
ATOM 791 O O . ALA A 1 104 ? 12.375 6.812 8.922 1 98.62 104 ALA A O 1
ATOM 792 N N . LYS A 1 105 ? 11.336 8.43 10.125 1 98.62 105 LYS A N 1
ATOM 793 C CA . LYS A 1 105 ? 10.656 7.465 10.984 1 98.62 105 LYS A CA 1
ATOM 794 C C . LYS A 1 105 ? 9.586 6.699 10.211 1 98.62 105 LYS A C 1
ATOM 796 O O . LYS A 1 105 ? 9.391 5.504 10.422 1 98.62 105 LYS A O 1
ATOM 801 N N . ILE A 1 106 ? 8.922 7.398 9.297 1 98.88 106 ILE A N 1
ATOM 802 C CA . ILE A 1 106 ? 7.922 6.766 8.445 1 98.88 106 ILE A CA 1
ATOM 803 C C . ILE A 1 106 ? 8.594 5.711 7.562 1 98.88 106 ILE A C 1
ATOM 805 O O . ILE A 1 106 ? 8.07 4.605 7.398 1 98.88 106 ILE A O 1
ATOM 809 N N . ASP A 1 107 ? 9.828 6.035 7.066 1 98.88 107 ASP A N 1
ATOM 810 C CA . ASP A 1 107 ? 10.57 5.055 6.277 1 98.88 107 ASP A CA 1
ATOM 811 C C . ASP A 1 107 ? 10.828 3.781 7.078 1 98.88 107 ASP A C 1
ATOM 813 O O . ASP A 1 107 ? 10.625 2.674 6.574 1 98.88 107 ASP A O 1
ATOM 817 N N . THR A 1 108 ? 11.242 3.965 8.312 1 98.81 108 THR A N 1
ATOM 818 C CA . THR A 1 108 ? 11.523 2.826 9.18 1 98.81 108 THR A CA 1
ATOM 819 C C . THR A 1 108 ? 10.258 2.02 9.445 1 98.81 108 THR A C 1
ATOM 821 O O . THR A 1 108 ? 10.281 0.788 9.406 1 98.81 108 THR A O 1
ATOM 824 N N . ALA A 1 109 ? 9.141 2.713 9.656 1 98.88 109 ALA A N 1
ATOM 825 C CA . ALA A 1 109 ? 7.867 2.059 9.938 1 98.88 109 ALA A CA 1
ATOM 826 C C . ALA A 1 109 ? 7.359 1.309 8.703 1 98.88 109 ALA A C 1
ATOM 828 O O . ALA A 1 109 ? 6.773 0.23 8.828 1 98.88 109 ALA A O 1
ATOM 829 N N . ILE A 1 110 ? 7.547 1.866 7.488 1 98.94 110 ILE A N 1
ATOM 830 C CA . ILE A 1 110 ? 7.195 1.174 6.25 1 98.94 110 ILE A CA 1
ATOM 831 C C . ILE A 1 110 ? 7.957 -0.148 6.164 1 98.94 110 ILE A C 1
ATOM 833 O O . ILE A 1 110 ? 7.363 -1.195 5.898 1 98.94 110 ILE A O 1
ATOM 837 N N . LYS A 1 111 ? 9.289 -0.036 6.414 1 98.88 111 LYS A N 1
ATOM 838 C CA . LYS A 1 111 ? 10.117 -1.235 6.34 1 98.88 111 LYS A CA 1
ATOM 839 C C . LYS A 1 111 ? 9.648 -2.291 7.336 1 98.88 111 LYS A C 1
ATOM 841 O O . LYS A 1 111 ? 9.617 -3.482 7.016 1 98.88 111 LYS A O 1
ATOM 846 N N . THR A 1 112 ? 9.305 -1.873 8.492 1 98.75 112 THR A N 1
ATOM 847 C CA . THR A 1 112 ? 8.797 -2.789 9.508 1 98.75 112 THR A CA 1
ATOM 848 C C . THR A 1 112 ? 7.496 -3.436 9.047 1 98.75 112 THR A C 1
ATOM 850 O O . THR A 1 112 ? 7.355 -4.66 9.086 1 98.75 112 THR A O 1
ATOM 853 N N . SER A 1 113 ? 6.5 -2.672 8.562 1 98.88 113 SER A N 1
ATOM 854 C CA . SER A 1 113 ? 5.184 -3.148 8.148 1 98.88 113 SER A CA 1
ATOM 855 C C . SER A 1 113 ? 5.289 -4.148 7 1 98.88 113 SER A C 1
ATOM 857 O O . SER A 1 113 ? 4.535 -5.121 6.945 1 98.88 113 SER A O 1
ATOM 859 N N . LEU A 1 114 ? 6.293 -3.914 6.098 1 98.94 114 LEU A N 1
ATOM 860 C CA . LEU A 1 114 ? 6.355 -4.688 4.863 1 98.94 114 LEU A CA 1
ATOM 861 C C . LEU A 1 114 ? 7.449 -5.746 4.941 1 98.94 114 LEU A C 1
ATOM 863 O O . LEU A 1 114 ? 7.68 -6.477 3.975 1 98.94 114 LEU A O 1
ATOM 867 N N . GLY A 1 115 ? 8.117 -5.82 6.062 1 98.38 115 GLY A N 1
ATOM 868 C CA . GLY A 1 115 ? 9.141 -6.836 6.242 1 98.38 115 GLY A CA 1
ATOM 869 C C . GLY A 1 115 ? 10.359 -6.625 5.363 1 98.38 115 GLY A C 1
ATOM 870 O O . GLY A 1 115 ? 10.875 -7.57 4.762 1 98.38 115 GLY A O 1
ATOM 871 N N . LEU A 1 116 ? 10.82 -5.434 5.332 1 98.31 116 LEU A N 1
ATOM 872 C CA . LEU A 1 116 ? 11.93 -5.082 4.453 1 98.31 116 LEU A CA 1
ATOM 873 C C . LEU A 1 116 ? 13.203 -4.84 5.258 1 98.31 116 LEU A C 1
ATOM 875 O O . LEU A 1 116 ? 13.141 -4.477 6.434 1 98.31 116 LEU A O 1
ATOM 879 N N . MET B 1 1 ? -8.992 -17 7.57 1 85.69 1 MET B N 1
ATOM 880 C CA . MET B 1 1 ? -7.898 -17.5 6.75 1 85.69 1 MET B CA 1
ATOM 881 C C . MET B 1 1 ? -6.57 -16.891 7.184 1 85.69 1 MET B C 1
ATOM 883 O O . MET B 1 1 ? -6.523 -15.734 7.613 1 85.69 1 MET B O 1
ATOM 887 N N . GLN B 1 2 ? -5.512 -17.656 7.133 1 90.06 2 GLN B N 1
ATOM 888 C CA . GLN B 1 2 ? -4.184 -17.141 7.461 1 90.06 2 GLN B CA 1
ATOM 889 C C . GLN B 1 2 ? -3.393 -16.812 6.195 1 90.06 2 GLN B C 1
ATOM 891 O O . GLN B 1 2 ? -3.43 -17.578 5.227 1 90.06 2 GLN B O 1
ATOM 896 N N . VAL B 1 3 ? -2.783 -15.609 6.148 1 98.25 3 VAL B N 1
ATOM 897 C CA . VAL B 1 3 ? -1.935 -15.25 5.02 1 98.25 3 VAL B CA 1
ATOM 898 C C . VAL B 1 3 ? -0.505 -15.016 5.5 1 98.25 3 VAL B C 1
ATOM 900 O O . VAL B 1 3 ? -0.284 -14.656 6.66 1 98.25 3 VAL B O 1
ATOM 903 N N . ARG B 1 4 ? 0.411 -15.344 4.621 1 98.69 4 ARG B N 1
ATOM 904 C CA . ARG B 1 4 ? 1.827 -15.094 4.867 1 98.69 4 ARG B CA 1
ATOM 905 C C . ARG B 1 4 ? 2.443 -14.258 3.748 1 98.69 4 ARG B C 1
ATOM 907 O O . ARG B 1 4 ? 1.982 -14.312 2.605 1 98.69 4 ARG B O 1
ATOM 914 N N . ARG B 1 5 ? 3.506 -13.531 4.18 1 98.88 5 ARG B N 1
ATOM 915 C CA . ARG B 1 5 ? 4.234 -12.773 3.17 1 98.88 5 ARG B CA 1
ATOM 916 C C . ARG B 1 5 ? 4.738 -13.688 2.057 1 98.88 5 ARG B C 1
ATOM 918 O O . ARG B 1 5 ? 5.285 -14.758 2.326 1 98.88 5 ARG B O 1
ATOM 925 N N . GLY B 1 6 ? 4.477 -13.281 0.845 1 98.88 6 GLY B N 1
ATOM 926 C CA . GLY B 1 6 ? 4.871 -14.062 -0.312 1 98.88 6 GLY B CA 1
ATOM 927 C C . GLY B 1 6 ? 3.748 -14.93 -0.857 1 98.88 6 GLY B C 1
ATOM 928 O O . GLY B 1 6 ? 3.848 -15.461 -1.965 1 98.88 6 GLY B O 1
ATOM 929 N N . ASP B 1 7 ? 2.66 -15.125 -0.082 1 98.88 7 ASP B N 1
ATOM 930 C CA . ASP B 1 7 ? 1.514 -15.875 -0.585 1 98.88 7 ASP B CA 1
ATOM 931 C C . ASP B 1 7 ? 0.914 -15.203 -1.816 1 98.88 7 ASP B C 1
ATOM 933 O O . ASP B 1 7 ? 0.892 -13.977 -1.908 1 98.88 7 ASP B O 1
ATOM 937 N N . ILE B 1 8 ? 0.48 -16.016 -2.736 1 98.88 8 ILE B N 1
ATOM 938 C CA . ILE B 1 8 ? -0.385 -15.547 -3.812 1 98.88 8 ILE B CA 1
ATOM 939 C C . ILE B 1 8 ? -1.848 -15.766 -3.432 1 98.88 8 ILE B C 1
ATOM 941 O O . ILE B 1 8 ? -2.275 -16.906 -3.217 1 98.88 8 ILE B O 1
ATOM 945 N N . VAL B 1 9 ? -2.627 -14.734 -3.395 1 98.88 9 VAL B N 1
ATOM 946 C CA . VAL B 1 9 ? -4.023 -14.797 -2.982 1 98.88 9 VAL B CA 1
ATOM 947 C C . VAL B 1 9 ? -4.914 -14.188 -4.066 1 98.88 9 VAL B C 1
ATOM 949 O O . VAL B 1 9 ? -4.477 -13.312 -4.812 1 98.88 9 VAL B O 1
ATOM 952 N N . ILE B 1 10 ? -6.137 -14.688 -4.156 1 98.81 10 ILE B N 1
ATOM 953 C CA . ILE B 1 10 ? -7.145 -14.094 -5.023 1 98.81 10 ILE B CA 1
ATOM 954 C C . ILE B 1 10 ? -7.961 -13.062 -4.242 1 98.81 10 ILE B C 1
ATOM 956 O O . ILE B 1 10 ? -8.523 -13.375 -3.193 1 98.81 10 ILE B O 1
ATOM 960 N N . VAL B 1 11 ? -7.996 -11.891 -4.781 1 98.75 11 VAL B N 1
ATOM 961 C CA . VAL B 1 11 ? -8.578 -10.789 -4.02 1 98.75 11 VAL B CA 1
ATOM 962 C C . VAL B 1 11 ? -9.68 -10.117 -4.836 1 98.75 11 VAL B C 1
ATOM 964 O O . VAL B 1 11 ? -9.547 -9.953 -6.051 1 98.75 11 VAL B O 1
ATOM 967 N N . ASP B 1 12 ? -10.758 -9.742 -4.168 1 97.94 12 ASP B N 1
ATOM 968 C CA . ASP B 1 12 ? -11.75 -8.82 -4.719 1 97.94 12 ASP B CA 1
ATOM 969 C C . ASP B 1 12 ? -11.328 -7.371 -4.492 1 97.94 12 ASP B C 1
ATOM 971 O O . ASP B 1 12 ? -11.508 -6.832 -3.398 1 97.94 12 ASP B O 1
ATOM 975 N N . LEU B 1 13 ? -10.82 -6.695 -5.551 1 97.5 13 LEU B N 1
ATOM 976 C CA . LEU B 1 13 ? -10.281 -5.348 -5.41 1 97.5 13 LEU B CA 1
ATOM 977 C C . LEU B 1 13 ? -11.391 -4.301 -5.52 1 97.5 13 LEU B C 1
ATOM 979 O O . LEU B 1 13 ? -11.156 -3.115 -5.277 1 97.5 13 LEU B O 1
ATOM 983 N N . SER B 1 14 ? -12.562 -4.73 -5.75 1 94.06 14 SER B N 1
ATOM 984 C CA . SER B 1 14 ? -13.656 -3.783 -5.961 1 94.06 14 SER B CA 1
ATOM 985 C C . SER B 1 14 ? -14.281 -3.359 -4.637 1 94.06 14 SER B C 1
ATOM 987 O O . SER B 1 14 ? -14.352 -4.148 -3.695 1 94.06 14 SER B O 1
ATOM 989 N N . PRO B 1 15 ? -14.867 -2.15 -4.648 1 92.81 15 PRO B N 1
ATOM 990 C CA . PRO B 1 15 ? -14.812 -1.125 -5.691 1 92.81 15 PRO B CA 1
ATOM 991 C C . PRO B 1 15 ? -13.5 -0.351 -5.699 1 92.81 15 PRO B C 1
ATOM 993 O O . PRO B 1 15 ? -12.75 -0.397 -4.723 1 92.81 15 PRO B O 1
ATOM 996 N N . THR B 1 16 ? -13.078 0.23 -6.746 1 94.56 16 THR B N 1
ATOM 997 C CA . THR B 1 16 ? -11.898 1.073 -6.887 1 94.56 16 THR B CA 1
ATOM 998 C C . THR B 1 16 ? -12.25 2.393 -7.566 1 94.56 16 THR B C 1
ATOM 1000 O O . THR B 1 16 ? -13.375 2.568 -8.039 1 94.56 16 THR B O 1
ATOM 1003 N N . LYS B 1 17 ? -11.406 3.273 -7.559 1 95.75 17 LYS B N 1
ATOM 1004 C CA . LYS B 1 17 ? -11.586 4.578 -8.188 1 95.75 17 LYS B CA 1
ATOM 1005 C C . LYS B 1 17 ? -10.547 4.812 -9.273 1 95.75 17 LYS B C 1
ATOM 1007 O O . LYS B 1 17 ? -9.359 4.551 -9.07 1 95.75 17 LYS B O 1
ATOM 1012 N N . GLY B 1 18 ? -11.047 5.344 -10.367 1 96.94 18 GLY B N 1
ATOM 1013 C CA . GLY B 1 18 ? -10.148 5.797 -11.422 1 96.94 18 GLY B CA 1
ATOM 1014 C C . GLY B 1 18 ? -9.133 4.754 -11.836 1 96.94 18 GLY B C 1
ATOM 1015 O O . GLY B 1 18 ? -9.492 3.617 -12.148 1 96.94 18 GLY B O 1
ATOM 1016 N N . SER B 1 19 ? -7.824 5.09 -11.688 1 97.88 19 SER B N 1
ATOM 1017 C CA . SER B 1 19 ? -6.73 4.27 -12.195 1 97.88 19 SER B CA 1
ATOM 1018 C C . SER B 1 19 ? -6.281 3.244 -11.156 1 97.88 19 SER B C 1
ATOM 1020 O O . SER B 1 19 ? -5.266 2.568 -11.352 1 97.88 19 SER B O 1
ATOM 1022 N N . GLU B 1 20 ? -6.848 3.094 -10.008 1 98.12 20 GLU B N 1
ATOM 1023 C CA . GLU B 1 20 ? -6.594 1.969 -9.109 1 98.12 20 GLU B CA 1
ATOM 1024 C C . GLU B 1 20 ? -6.918 0.64 -9.789 1 98.12 20 GLU B C 1
ATOM 1026 O O . GLU B 1 20 ? -7.973 0.499 -10.414 1 98.12 20 GLU B O 1
ATOM 1031 N N . GLN B 1 21 ? -6.035 -0.256 -9.633 1 97.81 21 GLN B N 1
ATOM 1032 C CA . GLN B 1 21 ? -6.262 -1.548 -10.266 1 97.81 21 GLN B CA 1
ATOM 1033 C C . GLN B 1 21 ? -7.508 -2.225 -9.703 1 97.81 21 GLN B C 1
ATOM 1035 O O . GLN B 1 21 ? -7.738 -2.209 -8.492 1 97.81 21 GLN B O 1
ATOM 1040 N N . GLN B 1 22 ? -8.273 -2.83 -10.578 1 95.88 22 GLN B N 1
ATOM 1041 C CA . GLN B 1 22 ? -9.555 -3.438 -10.234 1 95.88 22 GLN B CA 1
ATOM 1042 C C . GLN B 1 22 ? -9.562 -4.93 -10.547 1 95.88 22 GLN B C 1
ATOM 1044 O O . GLN B 1 22 ? -8.578 -5.461 -11.078 1 95.88 22 GLN B O 1
ATOM 1049 N N . GLY B 1 23 ? -10.711 -5.566 -10.203 1 95.31 23 GLY B N 1
ATOM 1050 C CA . GLY B 1 23 ? -10.938 -6.98 -10.461 1 95.31 23 GLY B CA 1
ATOM 1051 C C . GLY B 1 23 ? -11.477 -7.727 -9.258 1 95.31 23 GLY B C 1
ATOM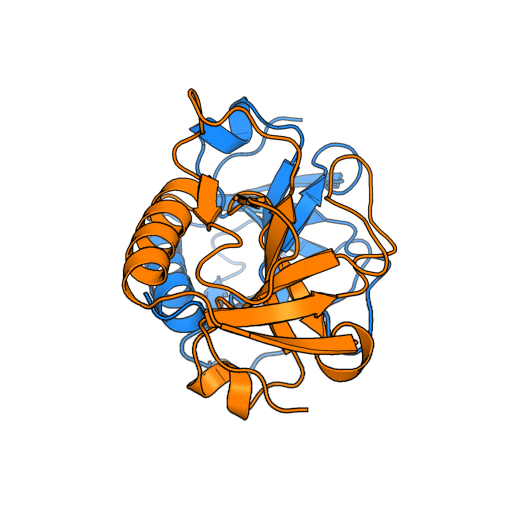 1052 O O . GLY B 1 23 ? -10.977 -7.57 -8.141 1 95.31 23 GLY B O 1
ATOM 1053 N N . THR B 1 24 ? -12.453 -8.594 -9.531 1 95.31 24 THR B N 1
ATOM 1054 C CA . THR B 1 24 ? -13.094 -9.312 -8.43 1 95.31 24 THR B CA 1
ATOM 1055 C C . THR B 1 24 ? -12.352 -10.609 -8.133 1 95.31 24 THR B C 1
ATOM 1057 O O . THR B 1 24 ? -12.57 -11.227 -7.086 1 95.31 24 THR B O 1
ATOM 1060 N N . ASN B 1 25 ? -11.523 -11.031 -8.969 1 97.5 25 ASN B N 1
ATOM 1061 C CA . ASN B 1 25 ? -10.711 -12.234 -8.805 1 97.5 25 ASN B CA 1
ATOM 1062 C C . ASN B 1 25 ? -9.258 -11.992 -9.203 1 97.5 25 ASN B C 1
ATOM 1064 O O . ASN B 1 25 ? -8.688 -12.758 -9.984 1 97.5 25 ASN B O 1
ATOM 1068 N N . ARG B 1 26 ? -8.695 -11.062 -8.633 1 98.38 26 ARG B N 1
ATOM 1069 C CA . ARG B 1 26 ? -7.355 -10.609 -9.008 1 98.38 26 ARG B CA 1
ATOM 1070 C C . ARG B 1 26 ? -6.289 -11.32 -8.172 1 98.38 26 ARG B C 1
ATOM 1072 O O . ARG B 1 26 ? -6.316 -11.266 -6.941 1 98.38 26 ARG B O 1
ATOM 1079 N N . PRO B 1 27 ? -5.355 -12.023 -8.812 1 98.75 27 PRO B N 1
ATOM 1080 C CA . PRO B 1 27 ? -4.227 -12.539 -8.031 1 98.75 27 PRO B CA 1
ATOM 1081 C C . PRO B 1 27 ? -3.334 -11.422 -7.484 1 98.75 27 PRO B C 1
ATOM 1083 O O . PRO B 1 27 ? -3.051 -10.453 -8.188 1 98.75 27 PRO B O 1
ATOM 1086 N N . CYS B 1 28 ? -2.904 -11.516 -6.266 1 98.94 28 CYS B N 1
ATOM 1087 C CA . CYS B 1 28 ? -2.033 -10.562 -5.578 1 98.94 28 CYS B CA 1
ATOM 1088 C C . CYS B 1 28 ? -0.973 -11.289 -4.758 1 98.94 28 CYS B C 1
ATOM 1090 O O . CYS B 1 28 ? -1.173 -12.438 -4.355 1 98.94 28 CYS B O 1
ATOM 1092 N N . VAL B 1 29 ? 0.061 -10.68 -4.586 1 98.94 29 VAL B N 1
ATOM 1093 C CA . VAL B 1 29 ? 1.064 -11.203 -3.664 1 98.94 29 VAL B CA 1
ATOM 1094 C C . VAL B 1 29 ? 0.981 -10.461 -2.33 1 98.94 29 VAL B C 1
ATOM 1096 O O . VAL B 1 29 ? 0.87 -9.234 -2.303 1 98.94 29 VAL B O 1
ATOM 1099 N N . VAL B 1 30 ? 0.979 -11.203 -1.255 1 99 30 VAL B N 1
ATOM 1100 C CA . VAL B 1 30 ? 1.016 -10.625 0.083 1 99 30 VAL B CA 1
ATOM 1101 C C . VAL B 1 30 ? 2.416 -10.094 0.377 1 99 30 VAL B C 1
ATOM 1103 O O . VAL B 1 30 ? 3.4 -10.828 0.275 1 99 30 VAL B O 1
ATOM 1106 N N . ILE B 1 31 ? 2.447 -8.797 0.82 1 98.94 31 ILE B N 1
ATOM 1107 C CA . ILE B 1 31 ? 3.773 -8.227 1.032 1 98.94 31 ILE B CA 1
ATOM 1108 C C . ILE B 1 31 ? 3.891 -7.707 2.463 1 98.94 31 ILE B C 1
ATOM 1110 O O . ILE B 1 31 ? 4.945 -7.219 2.869 1 98.94 31 ILE B O 1
ATOM 1114 N N . GLN B 1 32 ? 2.857 -7.766 3.322 1 98.94 32 GLN B N 1
ATOM 1115 C CA . GLN B 1 32 ? 2.928 -7.426 4.738 1 98.94 32 GLN B CA 1
ATOM 1116 C C . GLN B 1 32 ? 3.756 -8.445 5.512 1 98.94 32 GLN B C 1
ATOM 1118 O O . GLN B 1 32 ? 3.697 -9.648 5.227 1 98.94 32 GLN B O 1
ATOM 1123 N N . ASN B 1 33 ? 4.496 -7.961 6.488 1 98.81 33 ASN B N 1
ATOM 1124 C CA . ASN B 1 33 ? 5.27 -8.875 7.332 1 98.81 33 ASN B CA 1
ATOM 1125 C C . ASN B 1 33 ? 4.367 -9.859 8.062 1 98.81 33 ASN B C 1
ATOM 1127 O O . ASN B 1 33 ? 3.18 -9.602 8.258 1 98.81 33 ASN B O 1
ATOM 1131 N N . ASP B 1 34 ? 4.957 -10.961 8.586 1 98.62 34 ASP B N 1
ATOM 1132 C CA . ASP B 1 34 ? 4.133 -12.047 9.102 1 98.62 34 ASP B CA 1
ATOM 1133 C C . ASP B 1 34 ? 3.678 -11.766 10.531 1 98.62 34 ASP B C 1
ATOM 1135 O O . ASP B 1 34 ? 2.701 -12.352 11 1 98.62 34 ASP B O 1
ATOM 1139 N N . VAL B 1 35 ? 4.41 -11.016 11.32 1 98.44 35 VAL B N 1
ATOM 1140 C CA . VAL B 1 35 ? 3.902 -10.602 12.625 1 98.44 35 VAL B CA 1
ATOM 1141 C C . VAL B 1 35 ? 2.584 -9.852 12.453 1 98.44 35 VAL B C 1
ATOM 1143 O O . VAL B 1 35 ? 1.604 -10.141 13.148 1 98.44 35 VAL B O 1
ATOM 1146 N N . GLY B 1 36 ? 2.531 -8.867 11.484 1 98.38 36 GLY B N 1
ATOM 1147 C CA . GLY B 1 36 ? 1.29 -8.18 11.164 1 98.38 36 GLY B CA 1
ATOM 1148 C C . GLY B 1 36 ? 0.207 -9.109 10.648 1 98.38 36 GLY B C 1
ATOM 1149 O O . GLY B 1 36 ? -0.945 -9.023 11.086 1 98.38 36 GLY B O 1
ATOM 1150 N N . ASN B 1 37 ? 0.591 -9.969 9.742 1 98.75 37 ASN B N 1
ATOM 1151 C CA . ASN B 1 37 ? -0.375 -10.891 9.164 1 98.75 37 ASN B CA 1
ATOM 1152 C C . ASN B 1 37 ? -1.03 -11.766 10.234 1 98.75 37 ASN B C 1
ATOM 1154 O O . ASN B 1 37 ? -2.203 -12.125 10.117 1 98.75 37 ASN B O 1
ATOM 1158 N N . ARG B 1 38 ? -0.352 -12.102 11.258 1 97.94 38 ARG B N 1
ATOM 1159 C CA . ARG B 1 38 ? -0.868 -12.977 12.305 1 97.94 38 ARG B CA 1
ATOM 1160 C C . ARG B 1 38 ? -1.752 -12.203 13.281 1 97.94 38 ARG B C 1
ATOM 1162 O O . ARG B 1 38 ? -2.578 -12.797 13.977 1 97.94 38 ARG B O 1
ATOM 1169 N N . ASN B 1 39 ? -1.59 -10.914 13.359 1 97.56 39 ASN B N 1
ATOM 1170 C CA . ASN B 1 39 ? -2.203 -10.188 14.461 1 97.56 39 ASN B 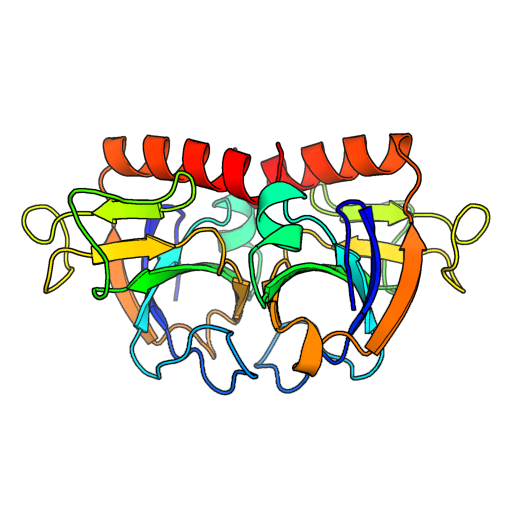CA 1
ATOM 1171 C C . ASN B 1 39 ? -3.189 -9.133 13.961 1 97.56 39 ASN B C 1
ATOM 1173 O O . ASN B 1 39 ? -3.791 -8.406 14.758 1 97.56 39 ASN B O 1
ATOM 1177 N N . SER B 1 40 ? -3.35 -9.047 12.711 1 97.88 40 SER B N 1
ATOM 1178 C CA . SER B 1 40 ? -4.195 -8.008 12.133 1 97.88 40 SER B CA 1
ATOM 1179 C C . SER B 1 40 ? -5.305 -8.609 11.281 1 97.88 40 SER B C 1
ATOM 1181 O O . SER B 1 40 ? -5.109 -9.641 10.641 1 97.88 40 SER B O 1
ATOM 1183 N N . PRO B 1 41 ? -6.418 -7.977 11.258 1 98.31 41 PRO B N 1
ATOM 1184 C CA . PRO B 1 41 ? -7.488 -8.414 10.359 1 98.31 41 PRO B CA 1
ATOM 1185 C C . PRO B 1 41 ? -7.242 -8.008 8.906 1 98.31 41 PRO B C 1
ATOM 1187 O O . PRO B 1 41 ? -8.008 -8.375 8.016 1 98.31 41 PRO B O 1
ATOM 1190 N N . THR B 1 42 ? -6.223 -7.172 8.617 1 98.69 42 THR B N 1
ATOM 1191 C CA . THR B 1 42 ? -5.887 -6.738 7.262 1 98.69 42 THR B CA 1
ATOM 1192 C C . THR B 1 42 ? -4.508 -7.25 6.855 1 98.69 42 THR B C 1
ATOM 1194 O O . THR B 1 42 ? -3.754 -7.75 7.691 1 98.69 42 THR B O 1
ATOM 1197 N N . THR B 1 43 ? -4.238 -7.227 5.625 1 98.94 43 THR B N 1
ATOM 1198 C CA . THR B 1 43 ? -2.91 -7.438 5.066 1 98.94 43 THR B CA 1
ATOM 1199 C C . THR B 1 43 ? -2.641 -6.457 3.928 1 98.94 43 THR B C 1
ATOM 1201 O O . THR B 1 43 ? -3.555 -5.773 3.463 1 98.94 43 THR B O 1
ATOM 1204 N N . ILE B 1 44 ? -1.409 -6.324 3.543 1 98.94 44 ILE B N 1
ATOM 1205 C CA . ILE B 1 44 ? -1.027 -5.477 2.418 1 98.94 44 ILE B CA 1
ATOM 1206 C C . ILE B 1 44 ? -0.617 -6.344 1.232 1 98.94 44 ILE B C 1
ATOM 1208 O O . ILE B 1 44 ? 0.14 -7.305 1.391 1 98.94 44 ILE B O 1
ATOM 1212 N N . ILE B 1 45 ? -1.116 -6 0.058 1 99 45 ILE B N 1
ATOM 1213 C CA . ILE B 1 45 ? -0.89 -6.82 -1.125 1 99 45 ILE B CA 1
ATOM 1214 C C . ILE B 1 45 ? -0.411 -5.945 -2.279 1 99 45 ILE B C 1
ATOM 1216 O O . ILE B 1 45 ? -0.499 -4.715 -2.213 1 99 45 ILE B O 1
ATOM 1220 N N . ALA B 1 46 ? 0.124 -6.57 -3.24 1 98.94 46 ALA B N 1
ATOM 1221 C CA . ALA B 1 46 ? 0.352 -5.992 -4.562 1 98.94 46 ALA B CA 1
ATOM 1222 C C . ALA B 1 46 ? -0.296 -6.848 -5.652 1 98.94 46 ALA B C 1
ATOM 1224 O O . ALA B 1 46 ? -0.127 -8.07 -5.676 1 98.94 46 ALA B O 1
ATOM 1225 N N . PRO B 1 47 ? -0.998 -6.27 -6.574 1 98.94 47 PRO B N 1
ATOM 1226 C CA . PRO B 1 47 ? -1.697 -7.051 -7.598 1 98.94 47 PRO B CA 1
ATOM 1227 C C . PRO B 1 47 ? -0.774 -7.508 -8.727 1 98.94 47 PRO B C 1
ATOM 1229 O O . PRO B 1 47 ? 0.201 -6.82 -9.047 1 98.94 47 PRO B O 1
ATOM 1232 N N . PHE B 1 48 ? -1.116 -8.641 -9.258 1 98.69 48 PHE B N 1
ATOM 1233 C CA . PHE B 1 48 ? -0.512 -9.094 -10.5 1 98.69 48 PHE B CA 1
ATOM 1234 C C . PHE B 1 48 ? -1.312 -8.609 -11.703 1 98.69 48 PHE B C 1
ATOM 1236 O O . PHE B 1 48 ? -2.537 -8.492 -11.633 1 98.69 48 PHE B O 1
ATOM 1243 N N . THR B 1 49 ? -0.665 -8.32 -12.773 1 97 49 THR B N 1
ATOM 1244 C CA . THR B 1 49 ? -1.317 -8.047 -14.055 1 97 49 THR B CA 1
ATOM 1245 C C . THR B 1 49 ? -0.625 -8.797 -15.188 1 97 49 THR B C 1
ATOM 1247 O O . THR B 1 49 ? 0.591 -8.992 -15.156 1 97 49 THR B O 1
ATOM 1250 N N . LYS B 1 50 ? -1.384 -9.297 -16.094 1 95.62 50 LYS B N 1
ATOM 1251 C CA . LYS B 1 50 ? -0.862 -9.992 -17.266 1 95.62 50 LYS B CA 1
ATOM 1252 C C . LYS B 1 50 ? -0.552 -9.008 -18.391 1 95.62 50 LYS B C 1
ATOM 1254 O O . LYS B 1 50 ? -0.007 -9.391 -19.422 1 95.62 50 LYS B O 1
ATOM 1259 N N . GLN B 1 51 ? -0.994 -7.801 -18.188 1 92.44 51 GLN B N 1
ATOM 1260 C CA . GLN B 1 51 ? -0.789 -6.766 -19.203 1 92.44 51 GLN B CA 1
ATOM 1261 C C . GLN B 1 51 ? 0.536 -6.039 -18.984 1 92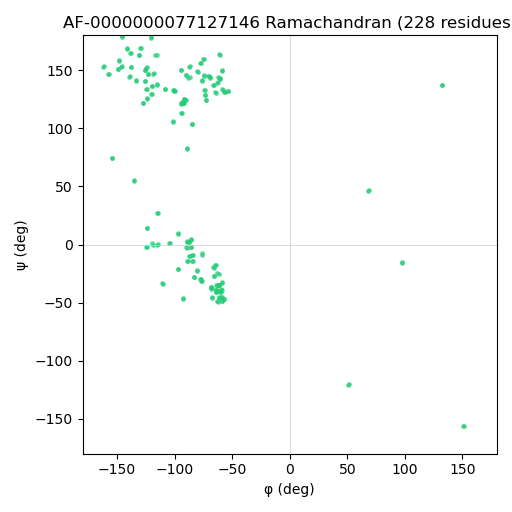.44 51 GLN B C 1
ATOM 1263 O O . GLN B 1 51 ? 0.57 -4.969 -18.375 1 92.44 51 GLN B O 1
ATOM 1268 N N . TYR B 1 52 ? 1.614 -6.602 -19.453 1 92.38 52 TYR B N 1
ATOM 1269 C CA . TYR B 1 52 ? 2.939 -6 -19.359 1 92.38 52 TYR B CA 1
ATOM 1270 C C . TYR B 1 52 ? 3.805 -6.379 -20.547 1 92.38 52 TYR B C 1
ATOM 1272 O O . TYR B 1 52 ? 3.463 -7.285 -21.312 1 92.38 52 TYR B O 1
ATOM 1280 N N . ASN B 1 53 ? 4.809 -5.578 -20.781 1 92.81 53 ASN B N 1
ATOM 1281 C CA . ASN B 1 53 ? 5.832 -5.895 -21.766 1 92.81 53 ASN B CA 1
ATOM 1282 C C . ASN B 1 53 ? 7.035 -6.586 -21.125 1 92.81 53 ASN B C 1
ATOM 1284 O O . ASN B 1 53 ? 7.82 -5.949 -20.422 1 92.81 53 ASN B O 1
ATOM 1288 N N . PRO B 1 54 ? 7.25 -7.824 -21.453 1 88.69 54 PRO B N 1
ATOM 1289 C CA . PRO B 1 54 ? 8.328 -8.578 -20.812 1 88.69 54 PRO B CA 1
ATOM 1290 C C . PRO B 1 54 ? 9.711 -7.992 -21.094 1 88.69 54 PRO B C 1
ATOM 1292 O O . PRO B 1 54 ? 10.641 -8.172 -20.297 1 88.69 54 PRO B O 1
ATOM 1295 N N . ASP B 1 55 ? 9.797 -7.301 -22.172 1 91.69 55 ASP B N 1
ATOM 1296 C CA . ASP B 1 55 ? 11.094 -6.762 -22.562 1 91.69 55 ASP B CA 1
ATOM 1297 C C . ASP B 1 55 ? 11.312 -5.375 -21.953 1 91.69 55 ASP B C 1
ATOM 1299 O O . ASP B 1 55 ? 12.398 -4.801 -22.094 1 91.69 55 ASP B O 1
ATOM 1303 N N . ASN B 1 56 ? 10.32 -4.93 -21.281 1 93.19 56 ASN B N 1
ATOM 1304 C CA . ASN B 1 56 ? 10.398 -3.562 -20.781 1 93.19 56 ASN B CA 1
ATOM 1305 C C . ASN B 1 56 ? 9.523 -3.375 -19.547 1 93.19 56 ASN B C 1
ATOM 1307 O O . ASN B 1 56 ? 8.5 -2.688 -19.594 1 93.19 56 ASN B O 1
ATOM 1311 N N . THR B 1 57 ? 9.961 -3.879 -18.469 1 94.12 57 THR B N 1
ATOM 1312 C CA . THR B 1 57 ? 9.219 -3.682 -17.234 1 94.12 57 THR B CA 1
ATOM 1313 C C . THR B 1 57 ? 9.766 -2.48 -16.469 1 94.12 57 THR B C 1
ATOM 1315 O O . THR B 1 57 ? 10.93 -2.117 -16.609 1 94.12 57 THR B O 1
ATOM 1318 N N . TYR B 1 58 ? 8.992 -1.845 -15.773 1 96.25 58 TYR B N 1
ATOM 1319 C CA . TYR B 1 58 ? 9.406 -0.751 -14.906 1 96.25 58 TYR B CA 1
ATOM 1320 C C . TYR B 1 58 ? 10.117 -1.281 -13.664 1 96.25 58 TYR B C 1
ATOM 1322 O O . TYR B 1 58 ? 9.945 -2.441 -13.289 1 96.25 58 TYR B O 1
ATOM 1330 N N . PRO B 1 59 ? 10.898 -0.436 -13.008 1 97.19 59 PRO B N 1
ATOM 1331 C CA . PRO B 1 59 ? 11.625 -0.875 -11.812 1 97.19 59 PRO B CA 1
ATOM 1332 C C . PRO B 1 59 ? 10.695 -1.267 -10.664 1 97.19 59 PRO B C 1
ATOM 1334 O O . PRO B 1 59 ? 11.109 -1.953 -9.734 1 97.19 59 PRO B O 1
ATOM 1337 N N . PHE B 1 60 ? 9.438 -0.875 -10.688 1 98.19 60 PHE B N 1
ATOM 1338 C CA . PHE B 1 60 ? 8.484 -1.198 -9.633 1 98.19 60 PHE B CA 1
ATOM 1339 C C . PHE B 1 60 ? 7.641 -2.412 -10.016 1 98.19 60 PHE B C 1
ATOM 1341 O O . PHE B 1 60 ? 6.641 -2.709 -9.359 1 98.19 60 PHE B O 1
ATOM 1348 N N . GLU B 1 61 ? 8.031 -3.068 -11.102 1 98.44 61 GLU B N 1
ATOM 1349 C CA . GLU B 1 61 ? 7.355 -4.273 -11.57 1 98.44 61 GLU B CA 1
ATOM 1350 C C . GLU B 1 61 ? 8.273 -5.488 -11.492 1 98.44 61 GLU B C 1
ATOM 1352 O O . GLU B 1 61 ? 9.469 -5.391 -11.797 1 98.44 61 GLU B O 1
ATOM 1357 N N . VAL B 1 62 ? 7.711 -6.582 -11.039 1 98.5 62 VAL B N 1
ATOM 1358 C CA . VAL B 1 62 ? 8.484 -7.816 -10.961 1 98.5 62 VAL B CA 1
ATOM 1359 C C . VAL B 1 62 ? 7.734 -8.938 -11.672 1 98.5 62 VAL B C 1
ATOM 1361 O O . VAL B 1 62 ? 6.613 -9.289 -11.289 1 98.5 62 VAL B O 1
ATOM 1364 N N . GLU B 1 63 ? 8.383 -9.523 -12.656 1 97.75 63 GLU B N 1
ATOM 1365 C CA . GLU B 1 63 ? 7.793 -10.648 -13.367 1 97.75 63 GLU B CA 1
ATOM 1366 C C . GLU B 1 63 ? 7.828 -11.922 -12.523 1 97.75 63 GLU B C 1
ATOM 1368 O O . GLU B 1 63 ? 8.836 -12.211 -11.875 1 97.75 63 GLU B O 1
ATOM 1373 N N . VAL B 1 64 ? 6.742 -12.586 -12.477 1 97.88 64 VAL B N 1
ATOM 1374 C CA . VAL B 1 64 ? 6.609 -13.906 -11.867 1 97.88 64 VAL B CA 1
ATOM 1375 C C . VAL B 1 64 ? 6.043 -14.891 -12.891 1 97.88 64 VAL B C 1
ATOM 1377 O O . VAL B 1 64 ? 4.965 -14.664 -13.445 1 97.88 64 VAL B O 1
ATOM 1380 N N . LEU B 1 65 ? 6.738 -15.945 -13.055 1 97 65 LEU B N 1
ATOM 1381 C CA . LEU B 1 65 ? 6.398 -16.875 -14.117 1 97 65 LEU B CA 1
ATOM 1382 C C . LEU B 1 65 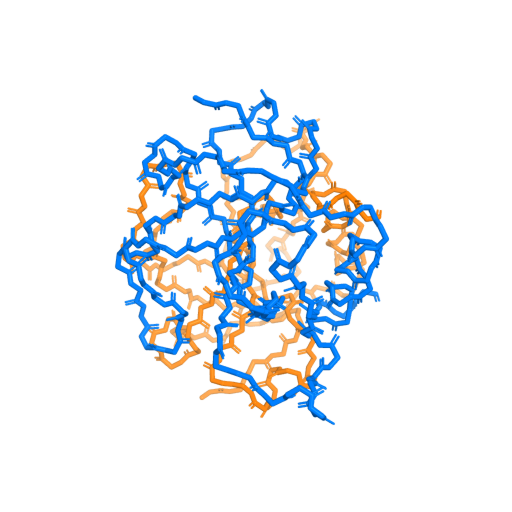? 5.371 -17.906 -13.641 1 97 65 LEU B C 1
ATOM 1384 O O . LEU B 1 65 ? 5.449 -18.375 -12.508 1 97 65 LEU B O 1
ATOM 1388 N N . ALA B 1 66 ? 4.461 -18.266 -14.555 1 97.44 66 ALA B N 1
ATOM 1389 C CA . ALA B 1 66 ? 3.441 -19.266 -14.266 1 97.44 66 ALA B CA 1
ATOM 1390 C C . ALA B 1 66 ? 4.07 -20.641 -14.039 1 97.44 66 ALA B C 1
ATOM 1392 O O . ALA B 1 66 ? 3.537 -21.453 -13.281 1 97.44 66 ALA B O 1
ATOM 1393 N N . SER B 1 67 ? 5.215 -20.922 -14.609 1 96.81 67 SER B N 1
ATOM 1394 C CA . SER B 1 67 ? 5.871 -22.234 -14.531 1 96.81 67 SER B CA 1
ATOM 1395 C C . SER B 1 67 ? 6.316 -22.547 -13.109 1 96.81 67 SER B C 1
ATOM 1397 O O . SER B 1 67 ? 6.477 -23.719 -12.75 1 96.81 67 SER B O 1
ATOM 1399 N N . ASN B 1 68 ? 6.426 -21.562 -12.281 1 95.56 68 ASN B N 1
ATOM 1400 C CA . ASN B 1 68 ? 6.953 -21.781 -10.938 1 95.56 68 ASN B CA 1
ATOM 1401 C C . ASN B 1 68 ? 5.984 -21.297 -9.867 1 95.56 68 ASN B C 1
ATOM 1403 O O . ASN B 1 68 ? 6.383 -21.047 -8.734 1 95.56 68 ASN B O 1
ATOM 1407 N N . THR B 1 69 ? 4.785 -21.062 -10.305 1 97.81 69 THR B N 1
ATOM 1408 C CA . THR B 1 69 ? 3.787 -20.562 -9.359 1 97.81 69 THR B CA 1
ATOM 1409 C C . THR B 1 69 ? 2.402 -21.109 -9.703 1 97.81 69 THR B C 1
ATOM 1411 O O . THR B 1 69 ? 2.254 -21.891 -10.641 1 97.81 69 THR B O 1
ATOM 1414 N N . SER B 1 70 ? 1.434 -20.719 -8.883 1 97.81 70 SER B N 1
ATOM 1415 C CA . SER B 1 70 ? 0.048 -21.125 -9.094 1 97.81 70 SER B CA 1
ATOM 1416 C C . SER B 1 70 ? -0.663 -20.172 -10.055 1 97.81 70 SER B C 1
ATOM 1418 O O . SER B 1 70 ? -1.857 -20.328 -10.32 1 97.81 70 SER B O 1
ATOM 1420 N N . LEU B 1 71 ? 0.031 -19.203 -10.609 1 98.19 71 LEU B N 1
ATOM 1421 C CA . LEU B 1 71 ? -0.559 -18.312 -11.594 1 98.19 71 LEU B CA 1
ATOM 1422 C C . LEU B 1 71 ? -0.832 -19.031 -12.906 1 98.19 71 LEU B C 1
ATOM 1424 O O . LEU B 1 71 ? -0.076 -19.922 -13.297 1 98.19 71 LEU B O 1
ATOM 1428 N N . ASN B 1 72 ? -1.849 -18.672 -13.531 1 96.94 72 ASN B N 1
ATOM 1429 C CA . ASN B 1 72 ? -2.223 -19.359 -14.758 1 96.94 72 ASN B CA 1
ATOM 1430 C C . ASN B 1 72 ? -1.487 -18.781 -15.969 1 96.94 72 ASN B C 1
ATOM 1432 O O . ASN B 1 72 ? -1.473 -19.391 -17.031 1 96.94 72 ASN B O 1
ATOM 1436 N N . GLN B 1 73 ? -0.895 -17.641 -15.781 1 97.25 73 GLN B N 1
ATOM 1437 C CA . GLN B 1 73 ? -0.118 -16.984 -16.812 1 97.25 73 GLN B CA 1
ATOM 1438 C C . GLN B 1 73 ? 1.021 -16.156 -16.219 1 97.25 73 GLN B C 1
ATOM 1440 O O . GLN B 1 73 ? 0.911 -15.672 -15.094 1 97.25 73 GLN B O 1
ATOM 1445 N N . ASP B 1 74 ? 2.115 -16.047 -17.062 1 97.62 74 ASP B N 1
ATOM 1446 C CA . ASP B 1 74 ? 3.158 -15.109 -16.641 1 97.62 74 ASP B CA 1
ATOM 1447 C C . ASP B 1 74 ? 2.58 -13.727 -16.359 1 97.62 74 ASP B C 1
ATOM 1449 O O . ASP B 1 74 ? 1.78 -13.211 -17.141 1 97.62 74 ASP B O 1
ATOM 1453 N N . SER B 1 75 ? 2.957 -13.203 -15.242 1 98.06 75 SER B N 1
ATOM 1454 C CA . SER B 1 75 ? 2.396 -11.93 -14.789 1 98.06 75 SER B CA 1
ATOM 1455 C C . SER B 1 75 ? 3.461 -11.062 -14.133 1 98.06 75 SER B C 1
ATOM 1457 O O . SER B 1 75 ? 4.578 -11.523 -13.891 1 98.06 75 SER B O 1
ATOM 1459 N N . VAL B 1 76 ? 3.135 -9.836 -13.898 1 98.12 76 VAL B N 1
ATOM 1460 C CA . VAL B 1 76 ? 4.012 -8.93 -13.164 1 98.12 76 VAL B CA 1
ATOM 1461 C C . VAL B 1 76 ? 3.295 -8.43 -11.914 1 98.12 76 VAL B C 1
ATOM 1463 O O . VAL B 1 76 ? 2.123 -8.055 -11.969 1 98.12 76 VAL B O 1
ATOM 1466 N N . ALA B 1 77 ? 3.967 -8.539 -10.797 1 98.75 77 ALA B N 1
ATOM 1467 C CA . ALA B 1 77 ? 3.518 -7.82 -9.602 1 98.75 77 ALA B CA 1
ATOM 1468 C C . ALA B 1 77 ? 3.781 -6.324 -9.727 1 98.75 77 ALA B C 1
ATOM 1470 O O . ALA B 1 77 ? 4.91 -5.906 -10.008 1 98.75 77 ALA B O 1
ATOM 1471 N N . ASP B 1 78 ? 2.773 -5.566 -9.586 1 98.69 78 ASP B N 1
ATOM 1472 C CA . ASP B 1 78 ? 2.9 -4.117 -9.719 1 98.69 78 ASP B CA 1
ATOM 1473 C C . ASP B 1 78 ? 2.949 -3.443 -8.352 1 98.69 78 ASP B C 1
ATOM 1475 O O . ASP B 1 78 ? 1.916 -3.262 -7.703 1 98.69 78 ASP B O 1
ATOM 1479 N N . LEU B 1 79 ? 4.133 -2.973 -7.918 1 98.88 79 LEU B N 1
ATOM 1480 C CA . LEU B 1 79 ? 4.344 -2.453 -6.57 1 98.88 79 LEU B CA 1
ATOM 1481 C C . LEU B 1 79 ? 4 -0.969 -6.5 1 98.88 79 LEU B C 1
ATOM 1483 O O . LEU B 1 79 ? 4.059 -0.365 -5.426 1 98.88 79 LEU B O 1
ATOM 1487 N N . SER B 1 80 ? 3.539 -0.372 -7.578 1 98.75 80 SER B N 1
ATOM 1488 C CA . SER B 1 80 ? 2.965 0.969 -7.531 1 98.75 80 SER B CA 1
ATOM 1489 C C . SER B 1 80 ? 1.493 0.926 -7.137 1 98.75 80 SER B C 1
ATOM 1491 O O . SER B 1 80 ? 0.885 1.965 -6.871 1 98.75 80 SER B O 1
ATOM 1493 N N . GLN B 1 81 ? 0.906 -0.273 -7.078 1 98.81 81 GLN B N 1
ATOM 1494 C CA . GLN B 1 81 ? -0.51 -0.459 -6.781 1 98.81 81 GLN B CA 1
ATOM 1495 C C . GLN B 1 81 ? -0.703 -1.195 -5.457 1 98.81 81 GLN B 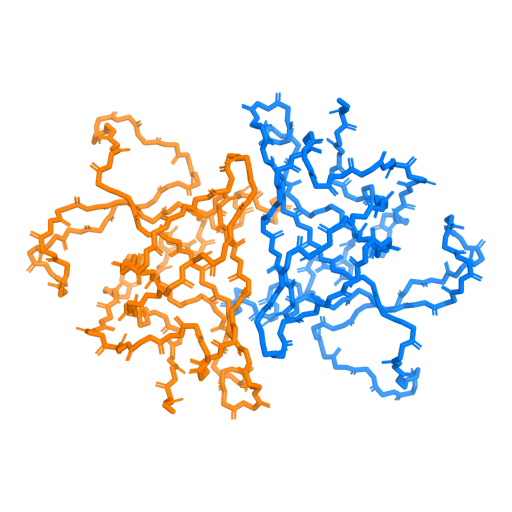C 1
ATOM 1497 O O . GLN B 1 81 ? -1.695 -1.904 -5.273 1 98.81 81 GLN B O 1
ATOM 1502 N N . ILE B 1 82 ? 0.244 -1.057 -4.566 1 98.88 82 ILE B N 1
ATOM 1503 C CA . ILE B 1 82 ? 0.145 -1.725 -3.273 1 98.88 82 ILE B CA 1
ATOM 1504 C C . ILE B 1 82 ? -1.077 -1.209 -2.518 1 98.88 82 ILE B C 1
ATOM 1506 O O . ILE B 1 82 ? -1.363 -0.009 -2.533 1 98.88 82 ILE B O 1
ATOM 1510 N N . ARG B 1 83 ? -1.701 -2.131 -1.79 1 98.75 83 ARG B N 1
ATOM 1511 C CA . ARG B 1 83 ? -2.793 -1.627 -0.962 1 98.75 83 ARG B CA 1
ATOM 1512 C C . ARG B 1 83 ? -3.148 -2.619 0.138 1 98.75 83 ARG B C 1
ATOM 1514 O O . ARG B 1 83 ? -2.979 -3.83 -0.03 1 98.75 83 ARG B O 1
ATOM 1521 N N . VAL B 1 84 ? -3.674 -2.092 1.22 1 98.88 84 VAL B N 1
ATOM 1522 C CA . VAL B 1 84 ? -4.215 -2.891 2.314 1 98.88 84 VAL B CA 1
ATOM 1523 C C . VAL B 1 84 ? -5.559 -3.486 1.906 1 98.88 84 VAL B C 1
ATOM 1525 O O . VAL B 1 84 ? -6.316 -2.869 1.153 1 98.88 84 VAL B O 1
ATOM 1528 N N . VAL B 1 85 ? -5.871 -4.688 2.367 1 98.69 85 VAL B N 1
ATOM 1529 C CA . VAL B 1 85 ? -7.184 -5.309 2.207 1 98.69 85 VAL B CA 1
ATOM 1530 C C . VAL B 1 85 ? -7.574 -6.027 3.496 1 98.69 85 VAL B C 1
ATOM 1532 O O . VAL B 1 85 ? -6.715 -6.551 4.207 1 98.69 85 VAL B O 1
ATOM 1535 N 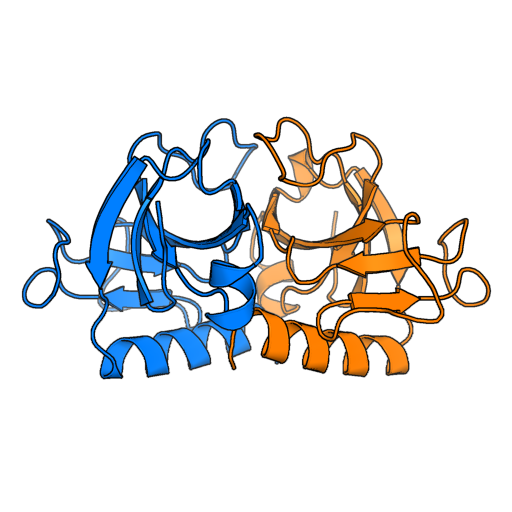N . ASP B 1 86 ? -8.852 -5.973 3.781 1 98.56 86 ASP B N 1
ATOM 1536 C CA . ASP B 1 86 ? -9.359 -6.848 4.832 1 98.56 86 ASP B CA 1
ATOM 1537 C C . ASP B 1 86 ? -9.219 -8.312 4.441 1 98.56 86 ASP B C 1
ATOM 1539 O O . ASP B 1 86 ? -9.648 -8.719 3.357 1 98.56 86 ASP B O 1
ATOM 1543 N N . ILE B 1 87 ? -8.688 -9.062 5.312 1 98.56 87 ILE B N 1
ATOM 1544 C CA . ILE B 1 87 ? -8.391 -10.445 4.957 1 98.56 87 ILE B CA 1
ATOM 1545 C C . ILE B 1 87 ? -9.695 -11.211 4.742 1 98.56 87 ILE B C 1
ATOM 1547 O O . ILE B 1 87 ? -9.867 -11.883 3.721 1 98.56 87 ILE B O 1
ATOM 1551 N N . ASN B 1 88 ? -10.672 -11.086 5.582 1 97.69 88 ASN B N 1
ATOM 1552 C CA . ASN B 1 88 ? -11.906 -11.867 5.527 1 97.69 88 ASN B CA 1
ATOM 1553 C C . ASN B 1 88 ? -12.844 -11.359 4.438 1 97.69 88 ASN B C 1
ATOM 1555 O O . ASN B 1 88 ? -13.555 -12.141 3.803 1 97.69 88 ASN B O 1
ATOM 1559 N N . LYS B 1 89 ? -12.789 -10.078 4.176 1 97 89 LYS B N 1
ATOM 1560 C CA . LYS B 1 89 ? -13.75 -9.5 3.238 1 97 89 LYS B CA 1
ATOM 1561 C C . LYS B 1 89 ? -13.148 -9.375 1.842 1 97 89 LYS B C 1
ATOM 1563 O O . LYS B 1 89 ? -13.875 -9.281 0.851 1 97 89 LYS B O 1
ATOM 1568 N N . GLY B 1 90 ? -11.812 -9.367 1.788 1 97.12 90 GLY B N 1
ATOM 1569 C CA . GLY B 1 90 ? -11.188 -9.078 0.507 1 97.12 90 GLY B CA 1
ATOM 1570 C C . GLY B 1 90 ? -10.492 -10.281 -0.102 1 97.12 90 GLY B C 1
ATOM 1571 O O . GLY B 1 90 ? -10.438 -10.422 -1.326 1 97.12 90 GLY B O 1
ATOM 1572 N N . VAL B 1 91 ? -9.953 -11.125 0.731 1 98.5 91 VAL B N 1
ATOM 1573 C CA . VAL B 1 91 ? -9.188 -12.266 0.238 1 98.5 91 VAL B CA 1
ATOM 1574 C C . VAL B 1 91 ? -10.117 -13.469 0.055 1 98.5 91 VAL B C 1
ATOM 1576 O O . VAL B 1 91 ? -10.773 -13.906 1.003 1 98.5 91 VAL B O 1
ATOM 1579 N N . LYS B 1 92 ? -10.141 -14 -1.079 1 98.12 92 LYS B N 1
ATOM 1580 C CA . LYS B 1 92 ? -11.047 -15.102 -1.395 1 98.12 92 LYS B CA 1
ATOM 1581 C C . LYS B 1 92 ? -10.375 -16.453 -1.159 1 98.12 92 LYS B C 1
ATOM 1583 O O . LYS B 1 92 ? -10.977 -17.359 -0.585 1 98.12 92 LYS B O 1
ATOM 1588 N N . THR B 1 93 ? -9.203 -16.562 -1.629 1 98.12 93 THR B N 1
ATOM 1589 C CA . THR B 1 93 ? -8.5 -17.828 -1.513 1 98.12 93 THR B CA 1
ATOM 1590 C C . THR B 1 93 ? -6.996 -17.625 -1.618 1 98.12 93 THR B C 1
ATOM 1592 O O . THR B 1 93 ? -6.531 -16.625 -2.176 1 98.12 93 THR B O 1
ATOM 1595 N N . ASN B 1 94 ? -6.211 -18.391 -0.956 1 98.5 94 ASN B N 1
ATOM 1596 C CA . ASN B 1 94 ? -4.762 -18.516 -1.097 1 98.5 94 ASN B CA 1
ATOM 1597 C C . ASN B 1 94 ? -4.387 -19.641 -2.061 1 98.5 94 ASN B C 1
ATOM 1599 O O . ASN B 1 94 ? -4.758 -20.797 -1.85 1 98.5 94 ASN B O 1
ATOM 1603 N N . ILE B 1 95 ? -3.658 -19.312 -3.074 1 98.25 95 ILE B N 1
ATOM 1604 C CA . ILE B 1 95 ? -3.486 -20.312 -4.113 1 98.25 95 ILE B CA 1
ATOM 1605 C C . ILE B 1 95 ? -2.02 -20.734 -4.188 1 98.25 95 ILE B C 1
ATOM 1607 O O . ILE B 1 95 ? -1.636 -21.516 -5.062 1 98.25 95 ILE B O 1
ATOM 1611 N N . GLY B 1 96 ? -1.159 -20.188 -3.373 1 98.12 96 GLY B N 1
ATOM 1612 C CA . GLY B 1 96 ? 0.252 -20.547 -3.391 1 98.12 96 GLY B CA 1
ATOM 1613 C C . GLY B 1 96 ? 1.155 -19.406 -2.939 1 98.12 96 GLY B C 1
ATOM 1614 O O . GLY B 1 96 ? 0.766 -18.594 -2.104 1 98.12 96 GLY B O 1
ATOM 1615 N N . SER B 1 97 ? 2.451 -19.516 -3.432 1 98.69 97 SER B N 1
ATOM 1616 C CA . SER B 1 97 ? 3.422 -18.5 -3.012 1 98.69 97 SER B CA 1
ATOM 1617 C C . SER B 1 97 ? 4.414 -18.203 -4.129 1 98.69 97 SER B C 1
ATOM 1619 O O . SER B 1 97 ? 4.633 -19.016 -5.016 1 98.69 97 SER B O 1
ATOM 1621 N N . VAL B 1 98 ? 4.891 -17.016 -4.043 1 98.5 98 VAL B N 1
ATOM 1622 C CA . VAL B 1 98 ? 5.973 -16.609 -4.934 1 98.5 98 VAL B CA 1
ATOM 1623 C C . VAL B 1 98 ? 7.289 -17.219 -4.465 1 98.5 98 VAL B C 1
ATOM 1625 O O . VAL B 1 98 ? 7.559 -17.281 -3.266 1 98.5 98 VAL B O 1
ATOM 1628 N N . PRO B 1 99 ? 8.109 -17.656 -5.449 1 97.62 99 PRO B N 1
ATOM 1629 C CA . PRO B 1 99 ? 9.43 -18.156 -5.051 1 97.62 99 PRO B CA 1
ATOM 1630 C C . PRO B 1 99 ? 10.25 -17.109 -4.301 1 97.62 99 PRO B C 1
ATOM 1632 O O . PRO B 1 99 ? 10.172 -15.922 -4.605 1 97.62 99 PRO B O 1
ATOM 1635 N N . SER B 1 100 ? 11.156 -17.578 -3.359 1 96.56 100 SER B N 1
ATOM 1636 C CA . SER B 1 100 ? 11.938 -16.688 -2.5 1 96.56 100 SER B CA 1
ATOM 1637 C C . SER B 1 100 ? 12.812 -15.75 -3.322 1 96.56 100 SER B C 1
ATOM 1639 O O . SER B 1 100 ? 12.984 -14.586 -2.963 1 96.56 100 SER B O 1
ATOM 1641 N N . ALA B 1 101 ? 13.344 -16.281 -4.379 1 96.62 101 ALA B N 1
ATOM 1642 C CA . ALA B 1 101 ? 14.195 -15.453 -5.23 1 96.62 101 ALA B CA 1
ATOM 1643 C C . ALA B 1 101 ? 13.414 -14.289 -5.832 1 96.62 101 ALA B C 1
ATOM 1645 O O . ALA B 1 101 ? 13.953 -13.195 -6 1 96.62 101 ALA B O 1
ATOM 1646 N N . ARG B 1 102 ? 12.203 -14.523 -6.129 1 97.69 102 ARG B N 1
ATOM 1647 C CA . ARG B 1 102 ? 11.375 -13.461 -6.691 1 97.69 102 ARG B CA 1
ATOM 1648 C C . ARG B 1 102 ? 10.922 -12.484 -5.609 1 97.69 102 ARG B C 1
ATOM 1650 O O . ARG B 1 102 ? 10.789 -11.281 -5.863 1 97.69 102 ARG B O 1
ATOM 1657 N N . MET B 1 103 ? 10.781 -13 -4.371 1 98.62 103 MET B N 1
ATOM 1658 C CA . MET B 1 103 ? 10.438 -12.109 -3.271 1 98.62 103 MET B CA 1
ATOM 1659 C C . MET B 1 103 ? 11.547 -11.086 -3.033 1 98.62 103 MET B C 1
ATOM 1661 O O . MET B 1 103 ? 11.273 -9.945 -2.66 1 98.62 103 MET B O 1
ATOM 1665 N N . ALA B 1 104 ? 12.75 -11.477 -3.227 1 98.69 104 ALA B N 1
ATOM 1666 C CA . ALA B 1 104 ? 13.852 -10.539 -3.088 1 98.69 104 ALA B CA 1
ATOM 1667 C C . ALA B 1 104 ? 13.742 -9.398 -4.102 1 98.69 104 ALA B C 1
ATOM 1669 O O . ALA B 1 104 ? 14.016 -8.242 -3.783 1 98.69 104 ALA B O 1
ATOM 1670 N N . LYS B 1 105 ? 13.336 -9.75 -5.316 1 98.62 105 LYS B N 1
ATOM 1671 C CA . LYS B 1 105 ? 13.125 -8.734 -6.348 1 98.62 105 LYS B CA 1
ATOM 1672 C C . LYS B 1 105 ? 11.93 -7.848 -6.008 1 98.62 105 LYS B C 1
ATOM 1674 O O . LYS B 1 105 ? 11.961 -6.641 -6.254 1 98.62 105 LYS B O 1
ATOM 1679 N N . ILE B 1 106 ? 10.906 -8.461 -5.422 1 98.88 106 ILE B N 1
ATOM 1680 C CA . ILE B 1 106 ? 9.734 -7.711 -4.988 1 98.88 106 ILE B CA 1
ATOM 1681 C C . ILE B 1 106 ? 10.133 -6.719 -3.896 1 98.88 106 ILE B C 1
ATOM 1683 O O . ILE B 1 106 ? 9.703 -5.559 -3.918 1 98.88 106 ILE B O 1
ATOM 1687 N N . ASP B 1 107 ? 11.055 -7.148 -2.98 1 98.88 107 ASP B N 1
ATOM 1688 C CA . ASP B 1 107 ? 11.547 -6.242 -1.948 1 98.88 107 ASP B CA 1
ATOM 1689 C C . ASP B 1 107 ? 12.219 -5.02 -2.568 1 98.88 107 ASP B C 1
ATOM 1691 O O . ASP B 1 107 ? 11.969 -3.887 -2.152 1 98.88 107 ASP B O 1
ATOM 1695 N N . THR B 1 108 ? 13.039 -5.273 -3.562 1 98.81 108 THR B N 1
ATOM 1696 C CA . THR B 1 108 ? 13.75 -4.188 -4.238 1 98.81 108 THR B CA 1
ATOM 1697 C C . THR B 1 108 ? 12.766 -3.256 -4.941 1 98.81 108 THR B C 1
ATOM 1699 O O . THR B 1 108 ? 12.906 -2.033 -4.871 1 98.81 108 THR B O 1
ATOM 1702 N N . ALA B 1 109 ? 11.75 -3.832 -5.574 1 98.88 109 ALA B N 1
ATOM 1703 C CA . ALA B 1 109 ? 10.742 -3.051 -6.293 1 98.88 109 ALA B CA 1
ATOM 1704 C C . ALA B 1 109 ? 9.898 -2.227 -5.328 1 98.88 109 ALA B C 1
ATOM 1706 O O . ALA B 1 109 ? 9.516 -1.094 -5.637 1 98.88 109 ALA B O 1
ATOM 1707 N N . ILE B 1 110 ? 9.562 -2.781 -4.125 1 98.94 110 ILE B N 1
ATOM 1708 C CA . ILE B 1 110 ? 8.852 -2.033 -3.096 1 98.94 110 ILE B CA 1
ATOM 1709 C C . ILE B 1 110 ? 9.656 -0.797 -2.705 1 98.94 110 ILE B C 1
ATOM 1711 O O . ILE B 1 110 ? 9.125 0.313 -2.656 1 98.94 110 ILE B O 1
ATOM 1715 N N . LYS B 1 111 ? 10.961 -1.043 -2.451 1 98.88 111 LYS B N 1
ATOM 1716 C CA . LYS B 1 111 ? 11.82 0.063 -2.047 1 98.88 111 LYS B CA 1
ATOM 1717 C C . LYS B 1 111 ? 11.875 1.144 -3.123 1 98.88 111 LYS B C 1
ATOM 1719 O O . LYS B 1 111 ? 11.844 2.338 -2.814 1 98.88 111 LYS B O 1
ATOM 1724 N N . THR B 1 112 ? 11.945 0.738 -4.34 1 98.75 112 THR B N 1
ATOM 1725 C CA . THR B 1 112 ? 11.953 1.682 -5.449 1 98.75 112 THR B CA 1
ATOM 1726 C C . THR B 1 112 ? 10.648 2.471 -5.496 1 98.75 112 THR B C 1
ATOM 1728 O O . THR B 1 112 ? 10.664 3.701 -5.562 1 98.75 112 THR B O 1
ATOM 1731 N N . SER B 1 113 ? 9.469 1.825 -5.426 1 98.88 113 SER B N 1
ATOM 1732 C CA . SER B 1 113 ? 8.148 2.441 -5.527 1 98.88 113 SER B CA 1
ATOM 1733 C C . SER B 1 113 ? 7.926 3.449 -4.402 1 98.88 113 SER B C 1
ATOM 1735 O O . SER B 1 113 ? 7.312 4.496 -4.617 1 98.88 113 SER B O 1
ATOM 1737 N N . LEU B 1 114 ? 8.492 3.131 -3.197 1 98.94 114 LEU B N 1
ATOM 1738 C CA . LEU B 1 114 ? 8.164 3.924 -2.016 1 98.94 114 LEU B CA 1
ATOM 1739 C C . LEU B 1 114 ? 9.312 4.855 -1.654 1 98.94 114 LEU B C 1
ATOM 1741 O O . LEU B 1 114 ? 9.242 5.578 -0.658 1 98.94 114 LEU B O 1
ATOM 1745 N N . GLY B 1 115 ? 10.367 4.832 -2.438 1 98.31 115 GLY B N 1
ATOM 1746 C CA . GLY B 1 115 ? 11.484 5.73 -2.199 1 98.31 115 GLY B CA 1
ATOM 1747 C C . GLY B 1 115 ? 12.25 5.406 -0.929 1 98.31 115 GLY B C 1
ATOM 1748 O O . GLY B 1 115 ? 12.594 6.309 -0.161 1 98.31 115 GLY B O 1
ATOM 1749 N N . LEU B 1 116 ? 12.547 4.18 -0.758 1 98.31 116 LEU B N 1
ATOM 1750 C CA . LEU B 1 116 ? 13.195 3.734 0.471 1 98.31 116 LEU B CA 1
ATOM 1751 C C . LEU B 1 116 ? 14.641 3.346 0.211 1 98.31 116 LEU B C 1
ATOM 1753 O O . LEU B 1 116 ? 15 2.967 -0.908 1 98.31 116 LEU B O 1
#

pLDDT: mean 97.46, std 2.23, range [85.69, 99.0]

Organism: Haloquadratum walsbyi (strain DSM 16790 / HBSQ001) (NCBI:txid362976)

Radius of gyration: 16.51 Å; Cα contacts (8 Å, |Δi|>4): 577; chains: 2; bounding box: 30×44×48 Å

InterPro domains:
  IPR003477 mRNA interferase PemK-like [PF02452] (4-113)
  IPR003477 mRNA interferase PemK-like [PIRSF033490] (2-116)
  IPR003477 mRNA interferase PemK-like [PTHR33988] (2-116)
  IPR011067 Plasmid maintenance toxin/Cell growth inhibitor [G3DSA:2.30.30.110] (1-116)

Foldseek 3Di:
DADAAFWWFFWQQPDDDDPQDGDHGWIWGFHAHRVCRVPDQKTKTFTKDPPDDPVDDDLLWFWAQVVPWVDPGITIGHLLNIDMDGCVVITDGTRGGGDPVRSVSNVRSNCVNVVD/DADAAFWWFFWQPPDDDDPQDGDHGWIWGFHAHRVCRVPDQKTKTFTKDPPDDPVDDDLLWFWAQVVPWVDPGITIGHLLNIDMDGCVVITDGTRGGTDPVRVVSNVRSNCVNVVD